Protein AF-A0A8S1F791-F1 (afdb_monomer)

Foldseek 3Di:
DDKDKDFQAFDPLQQKKKWKKFFDCVPPVNVVPLLLVQLLLQVVQQVVCLPPLGWFKDADPVSGMIIIMDGPVCVPPPVVVVSCVVRVMDTPDMDRDDFVSVQRRVQSSLCVLLLVVVPNLAVDPQKGWGADRSRTIMIMGHFFDWDFDFDDQVVFDPVQHDPDPPDFKGFGDWAWWQFPRHRDIWTFGMKGQAQDPPAPDPHVVSVQVSSCSSRSHHDDPDAARMWTFTDDPHDTHIGGRSRITSDPIDTDPDCPCVVVRVVVVVVSVVSSSVSSCSNVVSNDPPPD

Solvent-accessible surface area (backbone atoms only — not comparable to full-atom values): 15907 Å² total; per-residue (Å²): 120,49,72,51,77,42,81,75,53,58,46,66,49,92,58,32,30,31,36,36,32,37,50,52,44,80,51,90,64,31,67,81,44,32,64,39,49,43,48,40,51,52,51,56,53,51,57,73,21,59,86,58,56,37,66,32,34,29,66,40,95,82,44,40,37,35,42,36,38,35,46,67,75,61,70,72,34,63,70,59,49,50,46,29,60,76,64,47,41,41,80,72,51,74,46,80,49,53,41,67,61,47,29,54,12,44,50,44,39,49,44,54,62,38,35,79,75,72,37,67,41,45,69,61,83,43,58,48,61,45,44,43,95,84,22,44,28,37,35,39,38,49,34,71,58,62,53,76,53,56,48,53,69,84,80,46,57,84,85,51,40,87,87,48,96,82,58,53,64,46,75,35,77,76,38,72,29,18,28,62,50,66,58,47,72,29,28,36,42,32,39,23,48,56,84,51,89,88,44,98,41,92,46,66,69,54,43,38,51,49,37,32,64,45,59,58,30,77,64,71,93,65,80,66,75,37,32,34,37,30,35,44,92,92,45,76,48,83,36,50,31,80,40,31,17,66,53,70,66,40,76,57,90,70,73,88,51,53,65,61,42,46,50,53,45,50,53,50,51,53,53,48,51,56,50,45,53,63,49,46,59,64,47,52,66,84,70,124

Structure (mmCIF, N/CA/C/O backbone):
data_AF-A0A8S1F791-F1
#
_entry.id   AF-A0A8S1F791-F1
#
loop_
_atom_site.group_PDB
_atom_site.id
_atom_site.type_symbol
_atom_site.label_atom_id
_atom_site.label_alt_id
_atom_site.label_comp_id
_atom_site.label_asym_id
_atom_site.label_entity_id
_atom_site.label_seq_id
_atom_site.pdbx_PDB_ins_code
_atom_site.Cartn_x
_atom_site.Cartn_y
_atom_site.Cartn_z
_atom_site.occupancy
_atom_site.B_iso_or_equiv
_atom_site.auth_seq_id
_atom_site.auth_comp_id
_atom_site.auth_asym_id
_atom_site.auth_atom_id
_atom_site.pdbx_PDB_model_num
ATOM 1 N N . MET A 1 1 ? -2.549 -24.065 -0.291 1.00 68.19 1 MET A N 1
ATOM 2 C CA . MET A 1 1 ? -3.062 -22.940 0.506 1.00 68.19 1 MET A CA 1
ATOM 3 C C . MET A 1 1 ? -3.223 -23.436 1.930 1.00 68.19 1 MET A C 1
ATOM 5 O O . MET A 1 1 ? -3.898 -24.440 2.130 1.00 68.19 1 MET A O 1
ATOM 9 N N . ALA A 1 2 ? -2.536 -22.808 2.878 1.00 77.44 2 ALA A N 1
ATOM 10 C CA . ALA A 1 2 ? -2.796 -22.997 4.303 1.00 77.44 2 ALA A CA 1
ATOM 11 C C . ALA A 1 2 ? -3.573 -21.771 4.787 1.00 77.44 2 ALA A C 1
ATOM 13 O O . ALA A 1 2 ? -3.225 -20.658 4.397 1.00 77.44 2 ALA A O 1
ATOM 14 N N . SER A 1 3 ? -4.616 -21.959 5.592 1.00 83.00 3 SER A N 1
ATOM 15 C CA . SER A 1 3 ? -5.400 -20.845 6.125 1.00 83.00 3 SER A CA 1
ATOM 16 C C . SER A 1 3 ? -5.760 -21.064 7.583 1.00 83.00 3 SER A C 1
ATOM 18 O O . SER A 1 3 ? -6.059 -22.190 7.981 1.00 83.00 3 SER A O 1
ATOM 20 N N . GLN A 1 4 ? -5.790 -19.986 8.357 1.00 85.62 4 GLN A N 1
ATOM 21 C CA . GLN A 1 4 ? -6.172 -20.012 9.762 1.00 85.62 4 GLN A CA 1
ATOM 22 C C . GLN A 1 4 ? -7.032 -18.793 10.093 1.00 85.62 4 GLN A C 1
ATOM 24 O O . GLN A 1 4 ? -6.679 -17.673 9.734 1.00 85.62 4 GLN A O 1
ATOM 29 N N . ILE A 1 5 ? -8.152 -19.016 10.781 1.00 89.94 5 ILE A N 1
ATOM 30 C CA . ILE A 1 5 ? -9.006 -17.950 11.316 1.00 89.94 5 ILE A CA 1
ATOM 31 C C . ILE A 1 5 ? -8.703 -17.812 12.803 1.00 89.94 5 ILE A C 1
ATOM 33 O O . ILE A 1 5 ? -8.635 -18.813 13.518 1.00 89.94 5 ILE A O 1
ATOM 37 N N . LEU A 1 6 ? -8.506 -16.581 13.258 1.00 87.56 6 LEU A N 1
ATOM 38 C CA . LEU A 1 6 ? -8.242 -16.250 14.651 1.00 87.56 6 LEU A CA 1
ATOM 39 C C . LEU A 1 6 ? -9.199 -15.142 15.102 1.00 87.56 6 LEU A C 1
ATOM 41 O O . LEU A 1 6 ? -9.385 -14.171 14.373 1.00 87.56 6 LEU A O 1
ATOM 45 N N . SER A 1 7 ? -9.766 -15.269 16.303 1.00 87.38 7 SER A N 1
ATOM 46 C CA . SER A 1 7 ? -10.334 -14.121 17.021 1.00 87.38 7 SER A CA 1
ATOM 47 C C . SER A 1 7 ? -9.163 -13.321 17.592 1.00 87.38 7 SER A C 1
ATOM 49 O O . SER A 1 7 ? -8.286 -13.897 18.246 1.00 87.38 7 SER A O 1
ATOM 51 N N . ILE A 1 8 ? -9.070 -12.039 17.235 1.00 82.44 8 ILE A N 1
ATOM 52 C CA . ILE A 1 8 ? -7.891 -11.212 17.535 1.00 82.44 8 ILE A CA 1
ATOM 53 C C . ILE A 1 8 ? -8.132 -10.331 18.752 1.00 82.44 8 ILE A C 1
ATOM 55 O O . ILE A 1 8 ? -7.237 -10.173 19.578 1.00 82.44 8 ILE A O 1
ATOM 59 N N . LEU A 1 9 ? -9.315 -9.727 18.835 1.00 82.25 9 LEU A N 1
ATOM 60 C CA . LEU A 1 9 ? -9.628 -8.677 19.798 1.00 82.25 9 LEU A CA 1
ATOM 61 C C . LEU A 1 9 ? -11.147 -8.458 19.872 1.00 82.25 9 LEU A C 1
ATOM 63 O O . LEU A 1 9 ? -11.893 -8.837 18.966 1.00 82.25 9 LEU A O 1
ATOM 67 N N . GLN A 1 10 ? -11.575 -7.776 20.931 1.00 85.44 10 GLN A N 1
ATOM 68 C CA . GLN A 1 10 ? -12.953 -7.349 21.150 1.00 85.44 10 GLN A CA 1
ATOM 69 C C . GLN A 1 10 ? -12.996 -5.821 21.245 1.00 85.44 10 GLN A C 1
ATOM 71 O O . GLN A 1 10 ? -12.480 -5.262 22.204 1.00 85.44 10 GLN A O 1
ATOM 76 N N . LEU A 1 11 ? -13.614 -5.145 20.275 1.00 84.06 11 LEU A N 1
ATOM 77 C CA . LEU A 1 11 ? -13.808 -3.691 20.258 1.00 84.06 11 LEU A CA 1
ATOM 78 C C . LEU A 1 11 ? -15.008 -3.274 21.107 1.00 84.06 11 LEU A C 1
ATOM 80 O O . LEU A 1 11 ? -16.069 -3.896 21.059 1.00 84.06 11 LEU A O 1
ATOM 84 N N . ASN A 1 12 ? -14.878 -2.148 21.809 1.00 86.00 12 ASN A N 1
ATOM 85 C CA . ASN A 1 12 ? -16.024 -1.415 22.341 1.00 86.00 12 ASN A CA 1
ATOM 86 C C . ASN A 1 12 ? -16.469 -0.366 21.310 1.00 86.00 12 ASN A C 1
ATOM 88 O O . ASN A 1 12 ? -16.164 0.818 21.447 1.00 86.00 12 ASN A O 1
ATOM 92 N N . ILE A 1 13 ? -17.156 -0.819 20.252 1.00 86.88 13 ILE A N 1
ATOM 93 C CA . ILE A 1 13 ? -17.608 0.034 19.136 1.00 86.88 13 ILE A CA 1
ATOM 94 C C . ILE A 1 13 ? -18.340 1.306 19.612 1.00 86.88 13 ILE A C 1
ATOM 96 O O . ILE A 1 13 ? -18.042 2.372 19.072 1.00 86.88 13 ILE A O 1
ATOM 100 N N . PRO A 1 14 ? -19.241 1.265 20.619 1.00 87.50 14 PRO A N 1
ATOM 101 C CA . PRO A 1 14 ? -19.895 2.471 21.138 1.00 87.50 14 PRO A CA 1
ATOM 102 C C . PRO A 1 14 ? -18.956 3.607 21.573 1.00 87.50 14 PRO A C 1
ATOM 104 O O . PRO A 1 14 ? -19.337 4.772 21.458 1.00 87.50 14 PRO A O 1
ATOM 107 N N . ASN A 1 15 ? -17.745 3.285 22.038 1.00 86.62 15 ASN A N 1
ATOM 108 C CA . ASN A 1 15 ? -16.748 4.266 22.479 1.00 86.62 15 ASN A CA 1
ATOM 109 C C . ASN A 1 15 ? -15.832 4.756 21.343 1.00 86.62 15 ASN A C 1
ATOM 111 O O . ASN A 1 15 ? -15.007 5.646 21.557 1.00 86.62 15 ASN A O 1
ATOM 115 N N . LEU A 1 16 ? -15.954 4.181 20.145 1.00 89.50 16 LEU A N 1
ATOM 116 C CA . LEU A 1 16 ? -15.148 4.535 18.984 1.00 89.50 16 LEU A CA 1
ATOM 117 C C . LEU A 1 16 ? -15.876 5.544 18.094 1.00 89.50 16 LEU A C 1
ATOM 119 O O . LEU A 1 16 ? -17.091 5.483 17.875 1.00 89.50 16 LEU A O 1
ATOM 123 N N . LYS A 1 17 ? -15.101 6.456 17.514 1.00 92.50 17 LYS A N 1
ATOM 124 C CA . LYS A 1 17 ? -15.551 7.383 16.478 1.00 92.50 17 LYS A CA 1
ATOM 125 C C . LYS A 1 17 ? -14.844 7.090 15.175 1.00 92.50 17 LYS A C 1
ATOM 127 O O . LYS A 1 17 ? -13.683 6.699 15.156 1.00 92.50 17 LYS A O 1
ATOM 132 N N . SER A 1 18 ? -15.562 7.339 14.092 1.00 95.38 18 SER A N 1
ATOM 133 C CA . SER A 1 18 ? -15.011 7.380 12.749 1.00 95.38 18 SER A CA 1
ATOM 134 C C . SER A 1 18 ? -14.771 8.841 12.382 1.00 95.38 18 SER A C 1
ATOM 136 O O . SER A 1 18 ? -15.723 9.614 12.273 1.00 95.38 18 SER A O 1
ATOM 138 N N . VAL A 1 19 ? -13.513 9.223 12.213 1.00 96.38 19 VAL A N 1
ATOM 139 C CA . VAL A 1 19 ? -13.069 10.592 11.945 1.00 96.38 19 VAL A CA 1
ATOM 140 C C . VAL A 1 19 ? -12.487 10.647 10.540 1.00 96.38 19 VAL A C 1
ATOM 142 O O . VAL A 1 19 ? -11.575 9.894 10.205 1.00 96.38 19 VAL A O 1
ATOM 145 N N . TYR A 1 20 ? -13.014 11.548 9.718 1.00 96.88 20 TYR A N 1
ATOM 146 C CA . TYR A 1 20 ? -12.542 11.756 8.355 1.00 96.88 20 TYR A CA 1
ATOM 147 C C . TYR A 1 20 ? -11.690 13.017 8.321 1.00 96.88 20 TYR A C 1
ATOM 149 O O . TYR A 1 20 ? -12.180 14.125 8.553 1.00 96.88 20 TYR A O 1
ATOM 157 N N . LEU A 1 21 ? -10.403 12.837 8.060 1.00 97.81 21 LEU A N 1
ATOM 158 C CA . LEU A 1 21 ? -9.404 13.891 8.001 1.00 97.81 21 LEU A CA 1
ATOM 159 C C . LEU A 1 21 ? -9.168 14.292 6.544 1.00 97.81 21 LEU A C 1
ATOM 161 O O . LEU A 1 21 ? -9.018 13.434 5.684 1.00 97.81 21 LEU A O 1
ATOM 165 N N . GLN A 1 22 ? -9.094 15.590 6.275 1.00 97.81 22 GLN A N 1
ATOM 166 C CA . GLN A 1 22 ? -8.754 16.169 4.982 1.00 97.81 22 GLN A CA 1
ATOM 167 C C . GLN A 1 22 ? -7.330 16.721 5.038 1.00 97.81 22 GLN A C 1
ATOM 169 O O . GLN A 1 22 ? -7.023 17.585 5.861 1.00 97.81 22 GLN A O 1
ATOM 174 N N . VAL A 1 23 ? -6.469 16.253 4.140 1.00 97.06 23 VAL A N 1
ATOM 175 C CA . VAL A 1 23 ? -5.091 16.727 3.995 1.00 97.06 23 VAL A CA 1
ATOM 176 C C . VAL A 1 23 ? -5.058 17.895 3.011 1.00 97.06 23 VAL A C 1
ATOM 178 O O . VAL A 1 23 ? -5.562 17.778 1.891 1.00 97.06 23 VAL A O 1
ATOM 181 N N . ASP A 1 24 ? -4.433 19.010 3.398 1.00 96.06 24 ASP A N 1
ATOM 182 C CA . ASP A 1 24 ? -4.110 20.082 2.455 1.00 96.06 24 ASP A CA 1
ATOM 183 C C . ASP A 1 24 ? -3.014 19.621 1.485 1.00 96.06 24 ASP A C 1
ATOM 185 O O . ASP A 1 24 ? -1.861 19.402 1.877 1.00 96.06 24 ASP A O 1
ATOM 189 N N . MET A 1 25 ? -3.389 19.464 0.214 1.00 92.44 25 MET A N 1
ATOM 190 C CA . MET A 1 25 ? -2.496 19.037 -0.867 1.00 92.44 25 MET A CA 1
ATOM 191 C C . MET A 1 25 ? -1.677 20.162 -1.491 1.00 92.44 25 MET A C 1
ATOM 193 O O . MET A 1 25 ? -0.718 19.887 -2.215 1.00 92.44 25 MET A O 1
ATOM 197 N N . ASN A 1 26 ? -2.033 21.416 -1.218 1.00 92.00 26 ASN A N 1
ATOM 198 C CA . ASN A 1 26 ? -1.276 22.573 -1.690 1.00 92.00 26 ASN A CA 1
ATOM 199 C C . ASN A 1 26 ? -0.121 22.909 -0.742 1.00 92.00 26 ASN A C 1
ATOM 201 O O . ASN A 1 26 ? 0.840 23.567 -1.139 1.00 92.00 26 ASN A O 1
ATOM 205 N N . PHE A 1 27 ? -0.195 22.438 0.501 1.00 90.88 27 PHE A N 1
ATOM 206 C CA . PHE A 1 27 ? 0.892 22.554 1.458 1.00 90.88 27 PHE A CA 1
ATOM 207 C C . PHE A 1 27 ? 2.096 21.707 1.024 1.00 90.88 27 PHE A C 1
ATOM 209 O O . PHE A 1 27 ? 1.926 20.568 0.602 1.00 90.88 27 PHE A O 1
ATOM 216 N N . ASP A 1 28 ? 3.307 22.258 1.137 1.00 85.25 28 ASP A N 1
ATOM 217 C CA . ASP A 1 28 ? 4.585 21.541 0.967 1.00 85.25 28 ASP A CA 1
ATOM 218 C C . ASP A 1 28 ? 4.696 20.697 -0.324 1.00 85.25 28 ASP A C 1
ATOM 220 O O . ASP A 1 28 ? 5.200 19.575 -0.326 1.00 85.25 28 ASP A O 1
ATOM 224 N N . ASN A 1 29 ? 4.163 21.220 -1.439 1.00 82.12 29 ASN A N 1
ATOM 225 C CA . ASN A 1 29 ? 4.169 20.569 -2.758 1.00 82.12 29 ASN A CA 1
ATOM 226 C C . ASN A 1 29 ? 3.611 19.129 -2.746 1.00 82.12 29 ASN A C 1
ATOM 228 O O . ASN A 1 29 ? 4.038 18.256 -3.510 1.00 82.12 29 ASN A O 1
ATOM 232 N N . ARG A 1 30 ? 2.651 18.856 -1.857 1.00 86.38 30 ARG A N 1
ATOM 233 C CA . ARG A 1 30 ? 2.161 17.498 -1.625 1.00 86.38 30 ARG A CA 1
ATOM 234 C C . ARG A 1 30 ? 1.454 16.877 -2.826 1.00 86.38 30 ARG A C 1
ATOM 236 O O . ARG A 1 30 ? 1.517 15.664 -3.033 1.00 86.38 30 ARG A O 1
ATOM 243 N N . SER A 1 31 ? 0.850 17.714 -3.662 1.00 84.94 31 SER A N 1
ATOM 244 C CA . SER A 1 31 ? 0.218 17.330 -4.926 1.00 84.94 31 SER A CA 1
ATOM 245 C C . SER A 1 31 ? 1.153 16.597 -5.902 1.00 84.94 31 SER A C 1
ATOM 247 O O . SER A 1 31 ? 0.666 15.859 -6.761 1.00 84.94 31 SER A O 1
ATOM 249 N N . ALA A 1 32 ? 2.477 16.722 -5.748 1.00 78.19 32 ALA A N 1
ATOM 250 C CA . ALA A 1 32 ? 3.452 15.981 -6.546 1.00 78.19 32 ALA A CA 1
ATOM 251 C C . ALA A 1 32 ? 3.489 14.475 -6.217 1.00 78.19 32 ALA A C 1
ATOM 253 O O . ALA A 1 32 ? 3.789 13.662 -7.091 1.00 78.19 32 ALA A O 1
ATOM 254 N N . ALA A 1 33 ? 3.180 14.083 -4.974 1.00 80.88 33 ALA A N 1
ATOM 255 C CA . ALA A 1 33 ? 3.233 12.690 -4.522 1.00 80.88 33 ALA A CA 1
ATOM 256 C C . ALA A 1 33 ? 2.132 12.355 -3.488 1.00 80.88 33 ALA A C 1
ATOM 258 O O . ALA A 1 33 ? 2.437 11.868 -2.394 1.00 80.88 33 ALA A O 1
ATOM 259 N N . PRO A 1 34 ? 0.841 12.554 -3.821 1.00 85.12 34 PRO A N 1
ATOM 260 C CA . PRO A 1 34 ? -0.264 12.495 -2.858 1.00 85.12 34 PRO A CA 1
ATOM 261 C C . PRO A 1 34 ? -0.397 11.123 -2.183 1.00 85.12 34 PRO A C 1
ATOM 263 O O . PRO A 1 34 ? -0.632 11.038 -0.978 1.00 85.12 34 PRO A O 1
ATOM 266 N N . PHE A 1 35 ? -0.149 10.039 -2.927 1.00 85.06 35 PHE A N 1
ATOM 267 C CA . PHE A 1 35 ? -0.134 8.678 -2.386 1.00 85.06 35 PHE A CA 1
ATOM 268 C C .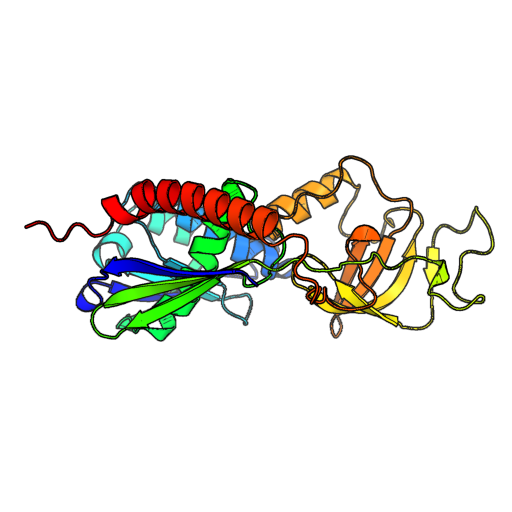 PHE A 1 35 ? 0.928 8.508 -1.288 1.00 85.06 35 PHE A C 1
ATOM 270 O O . PHE A 1 35 ? 0.627 8.049 -0.189 1.00 85.06 35 PHE A O 1
ATOM 277 N N . ALA A 1 36 ? 2.170 8.920 -1.561 1.00 83.88 36 ALA A N 1
ATOM 278 C CA . ALA A 1 36 ? 3.271 8.780 -0.611 1.00 83.88 36 ALA A CA 1
ATOM 279 C C . ALA A 1 36 ? 3.058 9.610 0.649 1.00 83.88 36 ALA A C 1
ATOM 281 O O . ALA A 1 36 ? 3.363 9.166 1.754 1.00 83.88 36 ALA A O 1
ATOM 282 N N . ILE A 1 37 ? 2.502 10.803 0.479 1.00 90.00 37 ILE A N 1
ATOM 283 C CA . ILE A 1 37 ? 2.248 11.721 1.580 1.00 90.00 37 ILE A CA 1
ATOM 284 C C . ILE A 1 37 ? 1.129 11.217 2.475 1.00 90.00 37 ILE A C 1
ATOM 286 O O . ILE A 1 37 ? 1.333 11.145 3.681 1.00 90.00 37 ILE A O 1
ATOM 290 N N . THR A 1 38 ? -0.015 10.816 1.921 1.00 92.62 38 THR A N 1
ATOM 291 C CA . THR A 1 38 ? -1.118 10.273 2.733 1.00 92.62 38 THR A CA 1
ATOM 292 C C . THR A 1 38 ? -0.694 9.027 3.500 1.00 92.62 38 THR A C 1
ATOM 294 O O . THR A 1 38 ? -0.975 8.925 4.693 1.00 92.62 38 THR A O 1
ATOM 297 N N . HIS A 1 39 ? 0.066 8.128 2.868 1.00 90.56 39 HIS A N 1
ATOM 298 C CA . HIS A 1 39 ? 0.597 6.942 3.539 1.00 90.56 39 HIS A CA 1
ATOM 299 C C . HIS A 1 39 ? 1.571 7.317 4.656 1.00 90.56 39 HIS A C 1
ATOM 301 O O . HIS A 1 39 ? 1.432 6.814 5.768 1.00 90.56 39 HIS A O 1
ATOM 307 N N . LYS A 1 40 ? 2.514 8.234 4.401 1.00 90.00 40 LYS A N 1
ATOM 308 C CA . LYS A 1 40 ? 3.437 8.739 5.426 1.00 90.00 40 LYS A CA 1
ATOM 309 C C . LYS A 1 40 ? 2.680 9.352 6.608 1.00 90.00 40 LYS A C 1
ATOM 311 O O . LYS A 1 40 ? 2.960 8.990 7.743 1.00 90.00 40 LYS A O 1
ATOM 316 N N . LEU A 1 41 ? 1.697 10.215 6.351 1.00 94.56 41 LEU A N 1
ATOM 317 C CA . LEU A 1 41 ? 0.892 10.846 7.399 1.00 94.56 41 LEU A CA 1
ATOM 318 C C . LEU A 1 41 ? 0.138 9.807 8.239 1.00 94.56 41 LEU A C 1
ATOM 320 O O . LEU A 1 41 ? 0.110 9.933 9.457 1.00 94.56 41 LEU A O 1
ATOM 324 N N . CYS A 1 42 ? -0.397 8.745 7.626 1.00 93.75 42 CYS A N 1
ATOM 325 C CA . CYS A 1 42 ? -1.003 7.646 8.382 1.00 93.75 42 CYS A CA 1
ATOM 326 C C . CYS A 1 42 ? 0.005 6.959 9.318 1.00 93.75 42 CYS A C 1
ATOM 328 O O . CYS A 1 42 ? -0.340 6.629 10.448 1.00 93.75 42 CYS A O 1
ATOM 330 N N . ARG A 1 43 ? 1.253 6.760 8.868 1.00 90.12 43 ARG A N 1
ATOM 331 C CA . ARG A 1 43 ? 2.328 6.175 9.693 1.00 90.12 43 ARG A CA 1
ATOM 332 C C . ARG A 1 43 ? 2.716 7.089 10.848 1.00 90.12 43 ARG A C 1
ATOM 334 O O .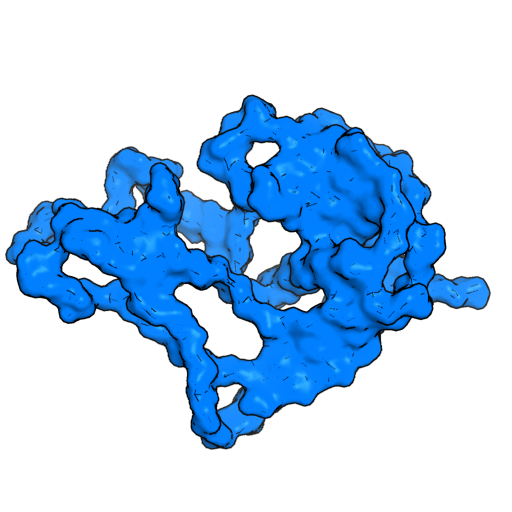 ARG A 1 43 ? 2.903 6.614 11.960 1.00 90.12 43 ARG A O 1
ATOM 341 N N . ASP A 1 44 ? 2.824 8.386 10.584 1.00 92.12 44 ASP A N 1
ATOM 342 C CA . ASP A 1 44 ? 3.153 9.374 11.610 1.00 92.12 44 ASP A CA 1
ATOM 343 C C . ASP A 1 44 ? 2.039 9.439 12.674 1.00 92.12 44 ASP A C 1
ATOM 345 O O . ASP A 1 44 ? 2.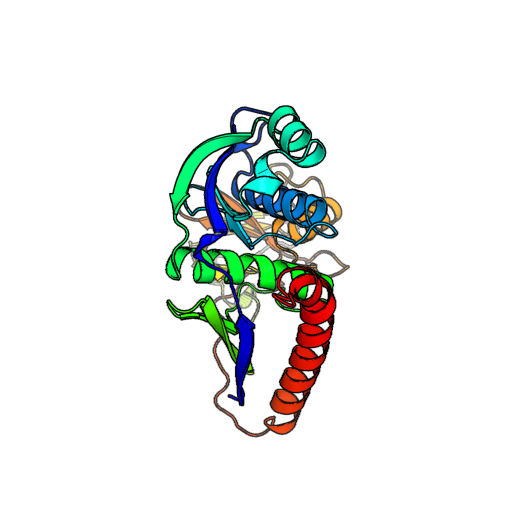337 9.440 13.864 1.00 92.12 44 ASP A O 1
ATOM 349 N N . ILE A 1 45 ? 0.763 9.365 12.270 1.00 92.88 45 ILE A N 1
ATOM 350 C CA . ILE A 1 45 ? -0.379 9.275 13.198 1.00 92.88 45 ILE A CA 1
ATOM 351 C C . ILE A 1 45 ? -0.341 7.980 14.020 1.00 92.88 45 ILE A C 1
ATOM 353 O O . ILE A 1 45 ? -0.553 8.025 15.228 1.00 92.88 45 ILE A O 1
ATOM 357 N N . LEU A 1 46 ? -0.049 6.830 13.400 1.00 89.12 46 LEU A N 1
ATOM 358 C CA . LEU A 1 46 ? 0.076 5.560 14.129 1.00 89.12 46 LEU A CA 1
ATOM 359 C C . LEU A 1 46 ? 1.151 5.618 15.218 1.00 89.12 46 LEU A C 1
ATOM 361 O O . LEU A 1 46 ? 0.953 5.041 16.280 1.00 89.12 46 LEU A O 1
ATOM 365 N N . LYS A 1 47 ? 2.252 6.337 14.972 1.00 87.94 47 LYS A N 1
ATOM 366 C CA . LYS A 1 47 ? 3.322 6.539 15.957 1.00 87.94 47 LYS A CA 1
ATOM 367 C C . LYS A 1 47 ? 2.911 7.443 17.112 1.00 87.94 47 LYS A C 1
ATOM 369 O O . LYS A 1 47 ? 3.292 7.173 18.241 1.00 87.94 47 LYS A O 1
ATOM 374 N N . ILE A 1 48 ? 2.126 8.493 16.850 1.00 89.62 48 ILE A N 1
ATOM 375 C CA . ILE A 1 48 ? 1.601 9.369 17.915 1.00 89.62 48 ILE A CA 1
ATOM 376 C C . ILE A 1 48 ? 0.796 8.547 18.926 1.00 89.62 48 ILE A C 1
ATOM 378 O O . ILE A 1 48 ? 0.918 8.757 20.127 1.00 89.62 48 ILE A O 1
ATOM 382 N N . PHE A 1 49 ? 0.021 7.576 18.442 1.00 85.38 49 PHE A N 1
ATOM 383 C CA . PHE A 1 49 ? -0.828 6.736 19.284 1.00 85.38 49 PHE A CA 1
ATOM 384 C C . PHE A 1 49 ? -0.197 5.394 19.676 1.00 85.38 49 PHE A C 1
ATOM 386 O O . PHE A 1 49 ? -0.899 4.536 20.209 1.00 85.38 49 PHE A O 1
ATOM 393 N N . GLU A 1 50 ? 1.103 5.188 19.442 1.00 78.81 50 GLU A N 1
ATOM 394 C CA . GLU A 1 50 ? 1.771 3.910 19.729 1.00 78.81 50 GLU A CA 1
ATOM 395 C C . GLU A 1 50 ? 1.663 3.527 21.219 1.00 78.81 50 GLU A C 1
ATOM 397 O O . GLU A 1 50 ? 1.414 2.363 21.534 1.00 78.81 50 GLU A O 1
ATOM 402 N N . ASP A 1 51 ? 1.731 4.522 22.112 1.00 69.00 51 ASP A N 1
ATOM 403 C CA . ASP A 1 51 ? 1.668 4.351 23.572 1.00 69.00 51 ASP A CA 1
ATOM 404 C C . ASP A 1 51 ? 0.273 4.616 24.185 1.00 69.00 51 ASP A C 1
ATOM 406 O O . ASP A 1 51 ? 0.038 4.311 25.356 1.00 69.00 51 ASP A O 1
ATOM 410 N N . ALA A 1 52 ? -0.669 5.186 23.423 1.00 59.34 52 ALA A N 1
ATOM 411 C CA . ALA A 1 52 ? -1.905 5.773 23.951 1.00 59.34 52 ALA A CA 1
ATOM 412 C C . ALA A 1 52 ? -3.159 5.066 23.428 1.00 59.34 52 ALA A C 1
ATOM 414 O O . ALA A 1 52 ? -3.861 5.617 22.599 1.00 59.34 52 ALA A O 1
ATOM 415 N N . ASN A 1 53 ? -3.467 3.843 23.874 1.00 59.09 53 ASN A N 1
ATOM 416 C CA . ASN A 1 53 ? -4.673 3.108 23.450 1.00 59.09 53 ASN A CA 1
ATOM 417 C C . ASN A 1 53 ? -4.923 3.116 21.919 1.00 59.09 53 ASN A C 1
ATOM 419 O O . ASN A 1 53 ? -6.077 2.939 21.520 1.00 59.09 53 ASN A O 1
ATOM 423 N N . GLY A 1 54 ? -3.858 3.239 21.105 1.00 77.12 54 GLY A N 1
ATOM 424 C CA . GLY A 1 54 ? -3.752 3.109 19.645 1.00 77.12 54 GLY A CA 1
ATOM 425 C C . GLY A 1 54 ? -4.866 3.705 18.774 1.00 77.12 54 GLY A C 1
ATOM 426 O O . GLY A 1 54 ? -5.852 4.286 19.216 1.00 77.12 54 GLY A O 1
ATOM 427 N N . CYS A 1 55 ? -4.750 3.510 17.466 1.00 88.75 55 CYS A N 1
ATOM 428 C CA . CYS A 1 55 ? -5.803 3.867 16.521 1.00 88.75 55 CYS A CA 1
ATOM 429 C C . CYS A 1 55 ? -5.838 2.885 15.348 1.00 88.75 55 CYS A C 1
ATOM 431 O O . CYS A 1 55 ? -4.867 2.169 15.088 1.00 88.75 55 CYS A O 1
ATOM 433 N N . LEU A 1 56 ? -6.960 2.852 14.627 1.00 91.44 56 LEU A N 1
ATOM 434 C CA . LEU A 1 56 ? -7.012 2.234 13.303 1.00 91.44 56 LEU A CA 1
ATOM 435 C C . LEU A 1 56 ? -7.073 3.345 12.266 1.00 91.44 56 LEU A C 1
ATOM 437 O O . LEU A 1 56 ? -7.794 4.319 12.450 1.00 91.44 56 LEU A O 1
ATOM 441 N N . ILE A 1 57 ? -6.350 3.211 11.166 1.00 93.88 57 ILE A N 1
ATOM 442 C CA . ILE A 1 57 ? -6.253 4.265 10.164 1.00 93.88 57 ILE A CA 1
ATOM 443 C C . ILE A 1 57 ? -6.161 3.661 8.771 1.00 93.88 57 ILE A C 1
ATOM 445 O O . ILE A 1 57 ? -5.579 2.595 8.598 1.00 93.88 57 ILE A O 1
ATOM 449 N N . ALA A 1 58 ? -6.694 4.350 7.772 1.00 94.19 58 ALA A N 1
ATOM 450 C CA . ALA A 1 58 ? -6.433 4.066 6.370 1.00 94.19 58 ALA A CA 1
ATOM 451 C C . ALA A 1 58 ? -6.491 5.358 5.540 1.00 94.19 58 ALA A C 1
ATOM 453 O O . ALA A 1 58 ? -7.336 6.214 5.806 1.00 94.19 58 ALA A O 1
ATOM 454 N N . PRO A 1 59 ? -5.646 5.509 4.509 1.00 94.12 59 PRO A N 1
ATOM 455 C CA . PRO A 1 59 ? -5.858 6.528 3.491 1.00 94.12 59 PRO A CA 1
ATOM 456 C C . PRO A 1 59 ? -7.120 6.206 2.669 1.00 94.12 59 PRO A C 1
ATOM 458 O O . PRO A 1 59 ? -7.456 5.037 2.462 1.00 94.12 59 PRO A O 1
ATOM 461 N N . ASP A 1 60 ? -7.812 7.240 2.196 1.00 92.06 60 ASP A N 1
ATOM 462 C CA . ASP A 1 60 ? -8.928 7.110 1.253 1.00 92.06 60 ASP A CA 1
ATOM 463 C C . ASP A 1 60 ? -8.452 7.060 -0.209 1.00 92.06 60 ASP A C 1
ATOM 465 O O . ASP A 1 60 ? -7.356 7.509 -0.558 1.00 92.06 60 ASP A O 1
ATOM 469 N N . ASP A 1 61 ? -9.317 6.547 -1.088 1.00 86.81 61 ASP A N 1
ATOM 470 C CA . ASP A 1 61 ? -9.042 6.397 -2.525 1.00 86.81 61 ASP A CA 1
ATOM 471 C C . ASP A 1 61 ? -8.893 7.739 -3.261 1.00 86.81 61 ASP A C 1
ATOM 473 O O . ASP A 1 61 ? -8.298 7.801 -4.338 1.00 86.81 61 ASP A O 1
ATOM 477 N N . ASP A 1 62 ? -9.407 8.827 -2.682 1.00 90.31 62 ASP A N 1
ATOM 478 C CA . ASP A 1 62 ? -9.269 10.184 -3.221 1.00 90.31 62 ASP A CA 1
ATOM 479 C C . ASP A 1 62 ? -7.842 10.748 -3.071 1.00 90.31 62 ASP A C 1
ATOM 481 O O . ASP A 1 62 ? -7.549 11.840 -3.565 1.00 90.31 62 ASP A O 1
ATOM 485 N N . LEU A 1 63 ? -6.957 10.003 -2.394 1.00 88.38 63 LEU A N 1
ATOM 486 C CA . LEU A 1 63 ? -5.572 10.348 -2.089 1.00 88.38 63 LEU A CA 1
ATOM 487 C C . LEU A 1 63 ? -5.411 11.684 -1.367 1.00 88.38 63 LEU A C 1
ATOM 489 O O . LEU A 1 63 ? -4.310 12.224 -1.383 1.00 88.38 63 LEU A O 1
ATOM 493 N N . SER A 1 64 ? -6.469 12.213 -0.752 1.00 93.50 64 SER A N 1
ATOM 494 C CA . SER A 1 64 ? -6.481 13.494 -0.037 1.00 93.50 64 SER A CA 1
ATOM 495 C C . SER A 1 64 ? -7.177 13.443 1.313 1.00 93.50 64 SER A C 1
ATOM 497 O O . SER A 1 64 ? -7.041 14.379 2.101 1.00 93.50 64 SER A O 1
ATOM 499 N N . SER A 1 65 ? -7.851 12.337 1.598 1.00 95.75 65 SER A N 1
ATOM 500 C CA . SER A 1 65 ? -8.521 12.083 2.856 1.00 95.75 65 SER A CA 1
ATOM 501 C C . SER A 1 65 ? -7.886 10.892 3.579 1.00 95.75 65 SER A C 1
ATOM 503 O O . SER A 1 65 ? -7.259 10.011 2.983 1.00 95.75 65 SER A O 1
ATOM 505 N N . ILE A 1 66 ? -8.000 10.902 4.903 1.00 97.69 66 ILE A N 1
ATOM 506 C CA . ILE A 1 66 ? -7.547 9.841 5.798 1.00 97.69 66 ILE A CA 1
ATOM 507 C C . ILE A 1 66 ? -8.712 9.488 6.719 1.00 97.69 66 ILE A C 1
ATOM 509 O O . ILE A 1 66 ? -9.293 10.354 7.374 1.00 97.69 66 ILE A O 1
ATOM 513 N N . HIS A 1 67 ? -9.024 8.202 6.800 1.00 97.00 67 HIS A N 1
ATOM 514 C CA . HIS A 1 67 ? -10.039 7.650 7.680 1.00 97.00 67 HIS A CA 1
ATOM 515 C C . HIS A 1 67 ? -9.376 7.138 8.957 1.00 97.00 67 HIS A C 1
ATOM 517 O O . HIS A 1 67 ? -8.542 6.238 8.911 1.00 97.00 67 HIS A O 1
ATOM 523 N N . LEU A 1 68 ? -9.737 7.718 10.097 1.00 95.62 68 LEU A N 1
ATOM 524 C CA . LEU A 1 68 ? -9.209 7.393 11.418 1.00 95.62 68 LEU A CA 1
ATOM 525 C C . LEU A 1 68 ? -10.329 6.842 12.312 1.00 95.62 68 LEU A C 1
ATOM 527 O O . LEU A 1 68 ? -11.407 7.427 12.404 1.00 95.62 68 LEU A O 1
ATOM 531 N N . ILE A 1 69 ? -10.068 5.736 13.000 1.00 93.44 69 ILE A N 1
ATOM 532 C CA . ILE A 1 69 ? -10.913 5.190 14.060 1.00 93.44 69 ILE A CA 1
ATOM 533 C C . ILE A 1 69 ? -10.155 5.283 15.368 1.00 93.44 69 ILE A C 1
ATOM 535 O O . ILE A 1 69 ? -9.052 4.753 15.513 1.00 93.44 69 ILE A O 1
ATOM 539 N N . ILE A 1 70 ? -10.774 5.969 16.317 1.00 90.94 70 ILE A N 1
ATOM 540 C CA . ILE A 1 70 ? -10.137 6.355 17.566 1.00 90.94 70 ILE A CA 1
ATOM 541 C C . ILE A 1 70 ? -11.188 6.510 18.667 1.00 90.94 70 ILE A C 1
ATOM 543 O O . ILE A 1 70 ? -12.379 6.684 18.384 1.00 90.94 70 ILE A O 1
ATOM 547 N N . ASN A 1 71 ? -10.761 6.451 19.925 1.00 87.56 71 ASN A N 1
ATOM 548 C CA . ASN A 1 71 ? -11.604 6.842 21.049 1.00 87.56 71 ASN A CA 1
ATOM 549 C C . ASN A 1 71 ? -11.837 8.364 21.028 1.00 87.56 71 ASN A C 1
ATOM 551 O O . ASN A 1 71 ? -10.922 9.141 20.759 1.00 87.56 71 ASN A O 1
ATOM 555 N N . GLU A 1 72 ? -13.060 8.795 21.340 1.00 82.12 72 GLU A N 1
ATOM 556 C CA . GLU A 1 72 ? -13.452 10.210 21.364 1.00 82.12 72 GLU A CA 1
ATOM 557 C C . GLU A 1 72 ? -12.531 11.080 22.234 1.00 82.12 72 GLU A C 1
ATOM 559 O O . GLU A 1 72 ? -12.236 12.214 21.866 1.00 82.12 72 GLU A O 1
ATOM 564 N N . GLN A 1 73 ? -12.016 10.542 23.343 1.00 83.19 73 GLN A N 1
ATOM 565 C CA . GLN A 1 73 ? -11.133 11.278 24.258 1.00 83.19 73 GLN A CA 1
ATOM 566 C C . GLN A 1 73 ? -9.780 11.639 23.629 1.00 83.19 73 GLN A C 1
ATOM 568 O O . GLN A 1 73 ? -9.232 12.703 23.910 1.00 83.19 73 GLN A O 1
ATOM 573 N N . MET A 1 74 ? -9.269 10.787 22.739 1.00 84.94 74 MET A N 1
ATOM 574 C CA . MET A 1 74 ? -7.943 10.949 22.137 1.00 84.94 74 MET A CA 1
ATOM 575 C C . MET A 1 74 ? -7.915 12.058 21.081 1.00 84.94 74 MET A C 1
ATOM 577 O O . MET A 1 74 ? -6.858 12.583 20.747 1.00 84.94 74 MET A O 1
ATOM 581 N N . MET A 1 75 ? -9.083 12.485 20.588 1.00 85.94 75 MET A N 1
ATOM 582 C CA . MET A 1 75 ? -9.170 13.650 19.706 1.00 85.94 75 MET A CA 1
ATOM 583 C C . MET A 1 75 ? -8.642 14.917 20.377 1.00 85.94 75 MET A C 1
ATOM 585 O O . MET A 1 75 ? -8.187 15.814 19.680 1.00 85.94 75 MET A O 1
ATOM 589 N N . CYS A 1 76 ? -8.685 15.001 21.706 1.00 87.00 76 CYS A N 1
ATOM 590 C CA . CYS A 1 76 ? -8.216 16.160 22.459 1.00 87.00 76 CYS A CA 1
ATOM 591 C C . CYS A 1 76 ? -6.740 16.059 22.877 1.00 87.00 76 CYS A C 1
ATOM 593 O O . CYS A 1 76 ? -6.254 16.954 23.569 1.00 87.00 76 CYS A O 1
ATOM 595 N N . GLU A 1 77 ? -6.024 14.997 22.492 1.00 89.19 77 GLU A N 1
ATOM 596 C CA . GLU A 1 77 ? -4.606 14.859 22.820 1.00 89.19 77 GLU A CA 1
ATOM 597 C C . GLU A 1 77 ? -3.779 15.963 22.165 1.00 89.19 77 GLU A C 1
ATOM 599 O O . GLU A 1 77 ? -3.894 16.244 20.968 1.00 89.19 77 GLU A O 1
ATOM 604 N N . LYS A 1 78 ? -2.936 16.604 22.979 1.00 91.44 78 LYS A N 1
ATOM 605 C CA . LYS A 1 78 ? -2.179 17.790 22.578 1.00 91.44 78 LYS A CA 1
ATOM 606 C C . LYS A 1 78 ? -1.254 17.496 21.398 1.00 91.44 78 LYS A C 1
ATOM 608 O O . LYS A 1 78 ? -1.254 18.266 20.442 1.00 91.44 78 LYS A O 1
ATOM 613 N N . ASP A 1 79 ? -0.532 16.381 21.450 1.00 92.12 79 ASP A N 1
ATOM 614 C CA . ASP A 1 79 ? 0.439 16.000 20.421 1.00 92.12 79 ASP A CA 1
ATOM 615 C C . ASP A 1 79 ? -0.254 15.726 19.080 1.00 92.12 79 ASP A C 1
ATOM 617 O O . ASP A 1 79 ? 0.221 16.151 18.026 1.00 92.12 79 ASP A O 1
ATOM 621 N N . PHE A 1 80 ? -1.435 15.101 19.115 1.00 93.12 80 PHE A N 1
ATOM 622 C CA . PHE A 1 80 ? -2.240 14.881 17.918 1.00 93.12 80 PHE A CA 1
ATOM 623 C C . PHE A 1 80 ? -2.789 16.192 17.342 1.00 93.12 80 PHE A C 1
ATOM 625 O O . PHE A 1 80 ? -2.676 16.433 16.140 1.00 93.12 80 PHE A O 1
ATOM 632 N N . GLN A 1 81 ? -3.333 17.074 18.183 1.00 94.62 81 GLN A N 1
ATOM 633 C CA . GLN A 1 81 ? -3.820 18.388 17.749 1.00 94.62 81 GLN A CA 1
ATOM 634 C C . GLN A 1 81 ? -2.700 19.252 17.159 1.00 94.62 81 GLN A C 1
ATOM 636 O O . GLN A 1 81 ? -2.883 19.877 16.113 1.00 94.62 81 GLN A O 1
ATOM 641 N N . GLU A 1 82 ? -1.525 19.259 17.790 1.00 96.31 82 GLU A N 1
ATOM 642 C CA . GLU A 1 82 ? -0.339 19.948 17.287 1.00 96.31 82 GLU A CA 1
ATOM 643 C C . GLU A 1 82 ? 0.099 19.376 15.935 1.00 96.31 82 GLU A C 1
ATOM 645 O O . GLU A 1 82 ? 0.301 20.136 14.984 1.00 96.31 82 GLU A O 1
ATOM 650 N N . PHE A 1 83 ? 0.146 18.046 15.806 1.00 96.31 83 PHE A N 1
ATOM 651 C CA . PHE A 1 83 ? 0.464 17.377 14.548 1.00 96.31 83 PHE A CA 1
ATOM 652 C C . PHE A 1 83 ? -0.498 17.764 13.421 1.00 96.31 83 PHE A C 1
ATOM 654 O O . PHE A 1 83 ? -0.037 18.151 12.346 1.00 96.31 83 PHE A O 1
ATOM 661 N N . LEU A 1 84 ? -1.817 17.707 13.649 1.00 96.81 84 LEU A N 1
ATOM 662 C CA . LEU A 1 84 ? -2.814 18.092 12.643 1.00 96.81 84 LEU A CA 1
ATOM 663 C C . LEU A 1 84 ? -2.598 19.535 12.174 1.00 96.81 84 LEU A C 1
ATOM 665 O O . LEU A 1 84 ? -2.624 19.812 10.973 1.00 96.81 84 LEU A O 1
ATOM 669 N N . ASN A 1 85 ? -2.318 20.445 13.108 1.00 96.62 85 ASN A N 1
ATOM 670 C CA . ASN A 1 85 ? -2.120 21.859 12.810 1.00 96.62 85 ASN A CA 1
ATOM 671 C C . ASN A 1 85 ? -0.838 22.098 11.992 1.00 96.62 85 ASN A C 1
ATOM 673 O O . ASN A 1 85 ? -0.875 22.761 10.951 1.00 96.62 85 ASN A O 1
ATOM 677 N N . VAL A 1 86 ? 0.285 21.507 12.420 1.00 96.50 86 VAL A N 1
ATOM 678 C CA . VAL A 1 86 ? 1.582 21.588 11.722 1.00 96.50 86 VAL A CA 1
ATOM 679 C C . VAL A 1 86 ? 1.490 20.971 10.330 1.00 96.50 86 VAL A C 1
ATOM 681 O O . VAL A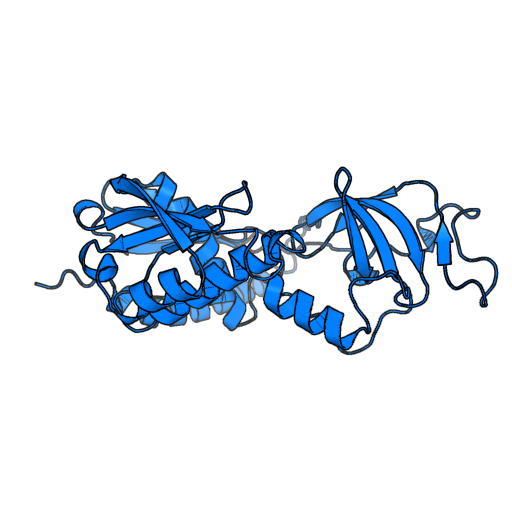 1 86 ? 1.983 21.544 9.360 1.00 96.50 86 VAL A O 1
ATOM 684 N N . GLN A 1 87 ? 0.823 19.823 10.212 1.00 96.44 87 GLN A N 1
ATOM 685 C CA . GLN A 1 87 ? 0.661 19.118 8.947 1.00 96.44 87 GLN A CA 1
ATOM 686 C C . GLN A 1 87 ? -0.494 19.653 8.093 1.00 96.44 87 GLN A C 1
ATOM 688 O O . GLN A 1 87 ? -0.720 19.094 7.020 1.00 96.44 87 GLN A O 1
ATOM 693 N N . ARG A 1 88 ? -1.204 20.716 8.496 1.00 96.81 88 ARG A N 1
ATOM 694 C CA . ARG A 1 88 ? -2.355 21.269 7.751 1.00 96.81 88 ARG A CA 1
ATOM 695 C C . ARG A 1 88 ? -3.384 20.189 7.386 1.00 96.81 88 ARG A C 1
ATOM 697 O O . ARG A 1 88 ? -3.764 20.029 6.226 1.00 96.81 88 ARG A O 1
ATOM 704 N N . ILE A 1 89 ? -3.779 19.406 8.384 1.00 97.56 89 ILE A N 1
ATOM 705 C CA . ILE A 1 89 ? -4.808 18.373 8.281 1.00 97.56 89 ILE A CA 1
ATOM 706 C C . ILE A 1 89 ? -6.025 18.844 9.073 1.00 97.56 89 ILE A C 1
ATOM 708 O O . ILE A 1 89 ? -5.902 19.276 10.217 1.00 97.56 89 ILE A O 1
ATOM 712 N N . PHE A 1 90 ? -7.206 18.747 8.474 1.00 96.12 90 PHE A N 1
ATOM 713 C CA . PHE A 1 90 ? -8.449 19.251 9.050 1.00 96.12 90 PHE A CA 1
ATOM 714 C C . PHE A 1 90 ? -9.442 18.117 9.264 1.00 96.12 90 PHE A C 1
ATOM 716 O O . PHE A 1 90 ? -9.552 17.222 8.432 1.00 96.12 90 PHE A O 1
ATOM 723 N N . VAL A 1 91 ? -10.219 18.162 10.343 1.00 96.81 91 VAL A N 1
ATOM 724 C CA . VAL A 1 91 ? -11.346 17.237 10.509 1.00 96.81 91 VAL A CA 1
ATOM 725 C C . VAL A 1 91 ? -12.471 17.678 9.575 1.00 96.81 91 VAL A C 1
ATOM 727 O O . VAL A 1 91 ? -13.027 18.762 9.737 1.00 96.81 91 VAL A O 1
ATOM 730 N N . LYS A 1 92 ? -12.809 16.841 8.593 1.00 96.25 92 LYS A N 1
ATOM 731 C CA . LYS A 1 92 ? -13.894 17.094 7.638 1.00 96.25 92 LYS A CA 1
ATOM 732 C C . LYS A 1 92 ? -15.250 16.838 8.285 1.00 96.25 92 LYS A C 1
ATOM 734 O O . LYS A 1 92 ? -16.148 17.666 8.186 1.00 96.25 92 LYS A O 1
ATOM 739 N N . PHE A 1 93 ? -15.389 15.683 8.933 1.00 95.31 93 PHE A N 1
ATOM 740 C CA . PHE A 1 93 ? -16.550 15.312 9.738 1.00 95.31 93 PHE A CA 1
ATOM 741 C C . PHE A 1 93 ? -16.238 14.085 10.607 1.00 95.31 93 PHE A C 1
ATOM 743 O O . PHE A 1 93 ? -15.262 13.366 10.376 1.00 95.31 93 PHE A O 1
ATOM 750 N N . THR A 1 94 ? -17.112 13.834 11.581 1.00 95.50 94 THR A N 1
ATOM 751 C CA . THR A 1 94 ? -17.040 12.687 12.491 1.00 95.50 94 THR A CA 1
ATOM 752 C C . THR A 1 94 ? -18.382 11.966 12.510 1.00 95.50 94 THR A C 1
ATOM 754 O O . THR A 1 94 ? -19.434 12.603 12.568 1.00 95.50 94 THR A O 1
ATOM 757 N N . THR A 1 95 ? -18.359 10.637 12.492 1.00 95.00 95 THR A N 1
ATOM 758 C CA . THR A 1 95 ? -19.552 9.785 12.561 1.00 95.00 95 THR A CA 1
ATOM 759 C C . THR A 1 95 ? -19.407 8.721 13.644 1.00 95.00 95 THR A C 1
ATOM 761 O O . THR A 1 95 ? -18.332 8.505 14.213 1.00 95.00 95 THR A O 1
ATOM 764 N N . LYS A 1 96 ? -20.512 8.019 13.926 1.00 92.31 96 LYS A N 1
ATOM 765 C CA . LYS A 1 96 ? -20.442 6.751 14.658 1.00 92.31 96 LYS A CA 1
ATOM 766 C C . LYS A 1 96 ? -19.577 5.760 13.876 1.00 92.31 96 LYS A C 1
ATOM 768 O O . LYS A 1 96 ? -19.545 5.807 12.646 1.00 92.31 96 LYS A O 1
ATOM 773 N N . CYS A 1 97 ? -18.865 4.911 14.607 1.00 90.94 97 CYS A N 1
ATOM 774 C CA . CYS A 1 97 ? -18.073 3.836 14.035 1.00 90.94 97 CYS A CA 1
ATOM 775 C C . CYS A 1 97 ? -18.983 2.659 13.649 1.00 90.94 97 CYS A C 1
ATOM 777 O O . CYS A 1 97 ? -19.929 2.346 14.375 1.00 90.94 97 CYS A O 1
ATOM 779 N N . ASP A 1 98 ? -18.696 2.022 12.517 1.00 90.06 98 ASP A N 1
ATOM 780 C CA . ASP A 1 98 ? -19.337 0.785 12.076 1.00 90.06 98 ASP A CA 1
ATOM 781 C C . ASP A 1 98 ? -18.280 -0.274 11.730 1.00 90.06 98 ASP A C 1
ATOM 783 O O . ASP A 1 98 ? -17.081 0.012 11.646 1.00 90.06 98 ASP A O 1
ATOM 787 N N . SER A 1 99 ? -18.723 -1.518 11.554 1.00 90.31 99 SER A N 1
ATOM 788 C CA . SER A 1 99 ? -17.832 -2.644 11.275 1.00 90.31 99 SER A CA 1
ATOM 789 C C . SER A 1 99 ? -17.098 -2.529 9.936 1.00 90.31 99 SER A C 1
ATOM 791 O O . SER A 1 99 ? -15.978 -3.016 9.824 1.00 90.31 99 SER A O 1
ATOM 793 N N . LEU A 1 100 ? -17.679 -1.863 8.932 1.00 90.06 100 LEU A N 1
ATOM 794 C CA . LEU A 1 100 ? -17.059 -1.717 7.611 1.00 90.06 100 LEU A CA 1
ATOM 795 C C . LEU A 1 100 ? -15.880 -0.740 7.657 1.00 90.06 100 LEU A C 1
ATOM 797 O O . LEU A 1 100 ? -14.823 -1.010 7.083 1.00 90.06 100 LEU A O 1
ATOM 801 N N . ALA A 1 101 ? -16.044 0.373 8.375 1.00 91.00 101 ALA A N 1
ATOM 802 C CA . ALA A 1 101 ? -14.967 1.308 8.667 1.00 91.00 101 ALA A CA 1
ATOM 803 C C . ALA A 1 101 ? -13.822 0.598 9.401 1.00 91.00 101 ALA A C 1
ATOM 805 O O . ALA A 1 101 ? -12.660 0.744 9.018 1.00 91.00 101 ALA A O 1
ATOM 806 N N . ILE A 1 102 ? -14.157 -0.212 10.413 1.00 91.19 102 ILE A N 1
ATOM 807 C CA . ILE A 1 102 ? -13.181 -0.998 11.177 1.00 91.19 102 ILE A CA 1
ATOM 808 C C . ILE A 1 102 ? -12.408 -1.933 10.254 1.00 91.19 102 ILE A C 1
ATOM 810 O O . ILE A 1 102 ? -11.184 -1.871 10.257 1.00 91.19 102 ILE A O 1
ATOM 814 N N . ASP A 1 103 ? -13.078 -2.738 9.430 1.00 90.94 103 ASP A N 1
ATOM 815 C CA . ASP A 1 103 ? -12.413 -3.690 8.531 1.00 90.94 103 ASP A CA 1
ATOM 816 C C . ASP A 1 103 ? -11.420 -3.002 7.589 1.00 90.94 103 ASP A C 1
ATOM 818 O O . ASP A 1 103 ? -10.297 -3.482 7.389 1.00 90.94 103 ASP A O 1
ATOM 822 N N . LYS A 1 104 ? -11.810 -1.848 7.038 1.00 90.62 104 LYS A N 1
ATOM 823 C CA . LYS A 1 104 ? -10.960 -1.045 6.157 1.00 90.62 104 LYS A CA 1
ATOM 824 C C . LYS A 1 104 ? -9.720 -0.525 6.886 1.00 90.62 104 LYS A C 1
ATOM 826 O O . LYS A 1 104 ? -8.602 -0.760 6.427 1.00 90.62 104 LYS A O 1
ATOM 831 N N . CYS A 1 105 ? -9.905 0.165 8.009 1.00 92.12 105 CYS A N 1
ATOM 832 C CA . CYS A 1 105 ? -8.801 0.761 8.761 1.00 92.12 105 CYS A CA 1
ATOM 833 C C . CYS A 1 105 ? -7.890 -0.306 9.376 1.00 92.12 105 CYS A C 1
ATOM 835 O O . CYS A 1 105 ? -6.668 -0.189 9.329 1.00 92.12 105 CYS A O 1
ATOM 837 N N . LEU A 1 106 ? -8.465 -1.400 9.877 1.00 88.81 106 LEU A N 1
ATOM 838 C CA . LEU A 1 106 ? -7.714 -2.521 10.430 1.00 88.81 106 LEU A CA 1
ATOM 839 C C . LEU A 1 106 ? -6.791 -3.147 9.383 1.00 88.81 106 LEU A C 1
ATOM 841 O O . LEU A 1 106 ? -5.649 -3.481 9.695 1.00 88.81 106 LEU A O 1
ATOM 845 N N . ARG A 1 107 ? -7.251 -3.260 8.128 1.00 88.00 107 ARG A N 1
ATOM 846 C CA . ARG A 1 107 ? -6.440 -3.803 7.034 1.00 88.00 107 ARG A CA 1
ATOM 847 C C . ARG A 1 107 ? -5.150 -3.010 6.830 1.00 88.00 107 ARG A C 1
ATOM 849 O O . ARG A 1 107 ? -4.080 -3.608 6.743 1.00 88.00 107 ARG A O 1
ATOM 856 N N . TYR A 1 108 ? -5.253 -1.686 6.754 1.00 88.31 108 TYR A N 1
ATOM 857 C CA . TYR A 1 108 ? -4.096 -0.817 6.543 1.00 88.31 108 TYR A CA 1
ATOM 858 C C . TYR A 1 108 ? -3.202 -0.744 7.787 1.00 88.31 108 TYR A C 1
ATOM 860 O O . TYR A 1 108 ? -1.989 -0.925 7.68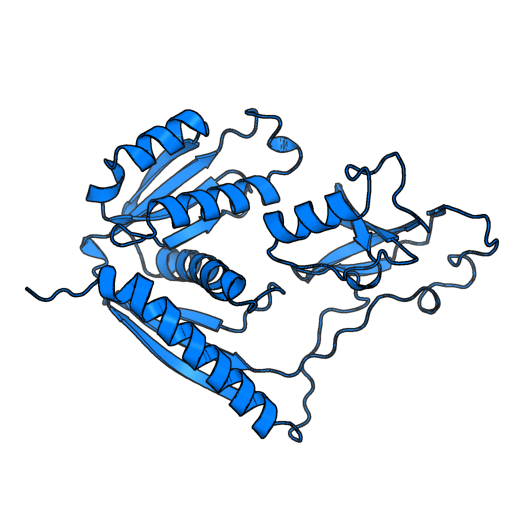3 1.00 88.31 108 TYR A O 1
ATOM 868 N N . THR A 1 109 ? -3.783 -0.548 8.972 1.00 88.50 109 THR A N 1
ATOM 869 C CA . THR A 1 109 ? -3.028 -0.512 10.232 1.00 88.50 109 THR A CA 1
ATOM 870 C C . THR A 1 109 ? -2.214 -1.788 10.445 1.00 88.50 109 THR A C 1
ATOM 872 O O . THR A 1 109 ? -1.037 -1.725 10.792 1.00 88.50 109 THR A O 1
ATOM 875 N N . PHE A 1 110 ? -2.798 -2.958 10.180 1.00 85.25 110 PHE A N 1
ATOM 876 C CA . PHE A 1 110 ? -2.081 -4.223 10.333 1.00 85.25 110 PHE A CA 1
ATOM 877 C C . PHE A 1 110 ? -0.997 -4.409 9.283 1.00 85.25 110 PHE A C 1
ATOM 879 O O . PHE A 1 110 ? 0.075 -4.921 9.605 1.00 85.25 110 PHE A O 1
ATOM 886 N N . PHE A 1 111 ? -1.253 -3.982 8.043 1.00 83.62 111 PHE A N 1
ATOM 887 C CA . PHE A 1 111 ? -0.228 -3.966 7.008 1.00 83.62 111 PHE A CA 1
ATOM 888 C C . PHE A 1 111 ? 1.004 -3.193 7.492 1.00 83.62 111 PHE A C 1
ATOM 890 O O . PHE A 1 111 ? 2.112 -3.718 7.417 1.00 83.62 111 PHE A O 1
ATOM 897 N N . TYR A 1 112 ? 0.798 -2.005 8.072 1.00 82.56 112 TYR A N 1
ATOM 898 C CA . TYR A 1 112 ? 1.872 -1.190 8.635 1.00 82.56 112 TYR A CA 1
ATOM 899 C C . TYR A 1 112 ? 2.643 -1.909 9.750 1.00 82.56 112 TYR A C 1
ATOM 901 O O . TYR A 1 112 ? 3.867 -2.015 9.678 1.00 82.56 112 TYR A O 1
ATOM 909 N N . TRP A 1 113 ? 1.952 -2.448 10.759 1.00 81.75 113 TRP A N 1
ATOM 910 C CA . TRP A 1 113 ? 2.637 -3.108 11.876 1.00 81.75 113 TRP A CA 1
ATOM 911 C C . TRP A 1 113 ? 3.448 -4.333 11.435 1.00 81.75 113 TRP A C 1
ATOM 913 O O . TRP A 1 113 ? 4.546 -4.580 11.936 1.00 81.75 113 TRP A O 1
ATOM 923 N N . MET A 1 114 ? 2.925 -5.105 10.480 1.00 81.62 114 MET A N 1
ATOM 924 C CA . MET A 1 114 ? 3.616 -6.282 9.954 1.00 81.62 114 MET A CA 1
ATOM 925 C C . MET A 1 114 ? 4.794 -5.902 9.047 1.00 81.62 114 MET A C 1
ATOM 927 O O . MET A 1 114 ? 5.819 -6.589 9.048 1.00 81.62 114 MET A O 1
ATOM 931 N N . GLU A 1 115 ? 4.693 -4.790 8.320 1.00 78.62 115 GLU A N 1
ATOM 932 C CA . GLU A 1 115 ? 5.777 -4.251 7.499 1.00 78.62 115 GLU A CA 1
ATOM 933 C C . GLU A 1 115 ? 7.035 -3.931 8.313 1.00 78.62 115 GLU A C 1
ATOM 935 O O . GLU A 1 115 ? 8.143 -4.256 7.877 1.00 78.62 115 GLU A O 1
ATOM 940 N N . GLU A 1 116 ? 6.892 -3.384 9.524 1.00 74.88 116 GLU A N 1
ATOM 941 C CA . GLU A 1 116 ? 8.031 -3.110 10.412 1.00 74.88 116 GLU A CA 1
ATOM 942 C C . GLU A 1 116 ? 8.805 -4.379 10.805 1.00 74.88 116 GLU A C 1
ATOM 944 O O . GLU A 1 116 ? 10.007 -4.326 11.069 1.00 74.88 116 GLU A O 1
ATOM 949 N N . ARG A 1 117 ? 8.147 -5.545 10.779 1.00 75.56 117 ARG A N 1
ATOM 950 C CA . ARG A 1 117 ? 8.774 -6.863 10.990 1.00 75.56 117 ARG A CA 1
ATOM 951 C C . ARG A 1 117 ? 9.276 -7.512 9.704 1.00 75.56 117 ARG A C 1
ATOM 953 O O . ARG A 1 117 ? 9.792 -8.624 9.732 1.00 75.56 117 ARG A O 1
ATOM 960 N N . GLY A 1 118 ? 9.168 -6.814 8.577 1.00 75.88 118 GLY A N 1
ATOM 961 C CA . GLY A 1 118 ? 9.610 -7.285 7.270 1.00 75.88 118 GLY A CA 1
ATOM 962 C C . GLY A 1 118 ? 8.581 -8.128 6.517 1.00 75.88 118 GLY A C 1
ATOM 963 O O . GLY A 1 118 ? 8.912 -8.617 5.432 1.00 75.88 118 GLY A O 1
ATOM 964 N N . TRP A 1 119 ? 7.360 -8.262 7.041 1.00 79.19 119 TRP A N 1
ATOM 965 C CA . TRP A 1 119 ? 6.238 -8.929 6.380 1.00 79.19 119 TRP A CA 1
ATOM 966 C C . TRP A 1 119 ? 5.490 -7.969 5.439 1.00 79.19 119 TRP A C 1
ATOM 968 O O . TRP A 1 119 ? 5.781 -6.782 5.387 1.00 79.19 119 TRP A O 1
ATOM 978 N N . CYS A 1 120 ? 4.556 -8.483 4.633 1.00 70.06 120 CYS A N 1
ATOM 979 C CA . CYS A 1 120 ? 3.609 -7.667 3.854 1.00 70.06 120 CYS A CA 1
ATOM 980 C C . CYS A 1 120 ? 4.212 -6.633 2.874 1.00 70.06 120 CYS A C 1
ATOM 982 O O . CYS A 1 120 ? 3.532 -5.708 2.475 1.00 70.06 120 CYS A O 1
ATOM 984 N N . LYS A 1 121 ? 5.455 -6.781 2.400 1.00 69.75 121 LYS A N 1
ATOM 985 C CA . LYS A 1 121 ? 6.079 -5.775 1.505 1.00 69.75 121 LYS A CA 1
ATOM 986 C C . LYS A 1 121 ? 5.373 -5.607 0.156 1.00 69.75 121 LYS A C 1
ATOM 988 O O . LYS A 1 121 ? 5.436 -4.547 -0.455 1.00 69.75 121 LYS A O 1
ATOM 993 N N . MET A 1 122 ? 4.737 -6.661 -0.338 1.00 62.59 122 MET A N 1
ATOM 994 C CA . MET A 1 122 ? 3.866 -6.581 -1.509 1.00 62.59 122 MET A CA 1
ATOM 995 C C . MET A 1 122 ? 2.442 -6.388 -1.003 1.00 62.59 122 MET A C 1
ATOM 997 O O . MET A 1 122 ? 2.063 -7.059 -0.044 1.00 62.59 122 MET A O 1
ATOM 1001 N N . ASN A 1 123 ? 1.661 -5.516 -1.642 1.00 65.19 123 ASN A N 1
ATOM 1002 C CA . ASN A 1 123 ? 0.257 -5.254 -1.310 1.00 65.19 123 ASN A CA 1
ATOM 1003 C C . ASN A 1 123 ? -0.632 -6.442 -1.729 1.00 65.19 123 ASN A C 1
ATOM 1005 O O . ASN A 1 123 ? -1.509 -6.351 -2.584 1.00 65.19 123 ASN A O 1
ATOM 1009 N N . PHE A 1 124 ? -0.309 -7.608 -1.185 1.00 61.28 124 PHE A N 1
ATOM 1010 C CA . PHE A 1 124 ? -0.964 -8.876 -1.404 1.00 61.28 124 PHE A CA 1
ATOM 1011 C C . PHE A 1 124 ? -1.741 -9.183 -0.129 1.00 61.28 124 PHE A C 1
ATOM 1013 O O . PHE A 1 124 ? -1.158 -9.276 0.954 1.00 61.28 124 PHE A O 1
ATOM 1020 N N . SER A 1 125 ? -3.065 -9.288 -0.239 1.00 63.56 125 SER A N 1
ATOM 1021 C CA . SER A 1 125 ? -3.954 -9.502 0.904 1.00 63.56 125 SER A CA 1
ATOM 1022 C C . SER A 1 125 ? -3.836 -10.939 1.418 1.00 63.56 125 SER A C 1
ATOM 1024 O O . SER A 1 125 ? -4.672 -11.789 1.141 1.00 63.56 125 SER A O 1
ATOM 1026 N N . ALA A 1 126 ? -2.778 -11.218 2.179 1.00 71.56 126 ALA A N 1
ATOM 1027 C CA . ALA A 1 126 ? -2.614 -12.483 2.895 1.00 71.56 126 ALA A CA 1
ATOM 1028 C C . ALA A 1 126 ? -3.537 -12.584 4.122 1.00 71.56 126 ALA A C 1
ATOM 1030 O O . ALA A 1 126 ? -3.580 -13.624 4.779 1.00 71.56 126 ALA A O 1
ATOM 1031 N N . PHE A 1 127 ? -4.257 -11.510 4.453 1.00 82.50 127 PHE A N 1
ATOM 1032 C CA . PHE A 1 127 ? -5.170 -11.470 5.579 1.00 82.50 127 PHE A CA 1
ATOM 1033 C C . PHE A 1 127 ? -6.451 -10.696 5.269 1.00 82.50 127 PHE A C 1
ATOM 1035 O O . PHE A 1 127 ? -6.448 -9.705 4.537 1.00 82.50 127 PHE A O 1
ATOM 1042 N N . GLU A 1 128 ? -7.548 -11.162 5.857 1.00 88.12 128 GLU A N 1
ATOM 1043 C CA . GLU A 1 128 ? -8.888 -10.605 5.700 1.00 88.12 128 GLU A CA 1
ATOM 1044 C C . GLU A 1 128 ? -9.465 -10.330 7.099 1.00 88.12 128 GLU A C 1
ATOM 1046 O O . GLU A 1 128 ? -9.727 -11.286 7.841 1.00 88.12 128 GLU A O 1
ATOM 1051 N N . PRO A 1 129 ? -9.591 -9.050 7.506 1.00 89.69 129 PRO A N 1
ATOM 1052 C CA . PRO A 1 129 ? -10.288 -8.678 8.731 1.00 89.69 129 PRO A CA 1
ATOM 1053 C C . PRO A 1 129 ? -11.803 -8.763 8.550 1.00 89.69 129 PRO A C 1
ATOM 1055 O O . PRO A 1 129 ? -12.317 -8.415 7.486 1.00 89.69 129 PRO A O 1
ATOM 1058 N N . HIS A 1 130 ? -12.487 -9.183 9.611 1.00 92.44 130 HIS A N 1
ATOM 1059 C CA . HIS A 1 130 ? -13.939 -9.191 9.718 1.00 92.44 130 HIS A CA 1
ATOM 1060 C C . HIS A 1 130 ? -14.369 -8.813 11.136 1.00 92.44 130 HIS A C 1
ATOM 1062 O O . HIS A 1 130 ? -14.219 -9.597 12.075 1.00 92.44 130 HIS A O 1
ATOM 1068 N N . CYS A 1 131 ? -14.932 -7.622 11.284 1.00 90.56 131 CYS A N 1
ATOM 1069 C CA . CYS A 1 131 ? -15.547 -7.133 12.503 1.00 90.56 131 CYS A CA 1
ATOM 1070 C C . CYS A 1 131 ? -17.049 -7.424 12.476 1.00 90.56 131 CYS A C 1
ATOM 1072 O O . CYS A 1 131 ? -17.761 -7.056 11.541 1.00 90.56 131 CYS A O 1
ATOM 1074 N N . VAL A 1 132 ? -17.553 -8.082 13.514 1.00 90.56 132 VAL A N 1
ATOM 1075 C CA . VAL A 1 132 ? -18.997 -8.253 13.706 1.00 90.56 132 VAL A CA 1
ATOM 1076 C C . VAL A 1 132 ? -19.571 -7.098 14.525 1.00 90.56 132 VAL A C 1
ATOM 1078 O O . VAL A 1 132 ? -18.856 -6.394 15.234 1.00 90.56 132 VAL A O 1
ATOM 1081 N N . SER A 1 133 ? -20.890 -6.905 14.474 1.00 85.75 133 SER A N 1
ATOM 1082 C CA . SER A 1 133 ? -21.569 -5.793 15.158 1.00 85.75 133 SER A CA 1
ATOM 1083 C C . SER A 1 133 ? -21.416 -5.797 16.682 1.00 85.75 133 SER A C 1
ATOM 1085 O O . SER A 1 133 ? -21.612 -4.762 17.313 1.00 85.75 133 SER A O 1
ATOM 1087 N N . SER A 1 134 ? -21.078 -6.941 17.286 1.00 87.62 134 SER A N 1
ATOM 1088 C CA . SER A 1 134 ? -20.744 -7.031 18.712 1.00 87.62 134 SER A CA 1
ATOM 1089 C C . SER A 1 134 ? -19.379 -6.427 19.047 1.00 87.62 134 SER A C 1
ATOM 1091 O O . SER A 1 134 ? -19.081 -6.258 20.223 1.00 87.62 134 SER A O 1
ATOM 1093 N N . GLY A 1 135 ? -18.548 -6.118 18.048 1.00 85.31 135 GLY A N 1
ATOM 1094 C CA . GLY A 1 135 ? -17.174 -5.651 18.213 1.00 85.31 135 GLY A CA 1
ATOM 1095 C C . GLY A 1 135 ? -16.122 -6.754 18.189 1.00 85.31 135 GLY A C 1
ATOM 1096 O O . GLY A 1 135 ? -14.937 -6.432 18.180 1.00 85.31 135 GLY A O 1
ATOM 1097 N N . GLU A 1 136 ? -16.507 -8.032 18.146 1.00 90.00 136 GLU A N 1
ATOM 1098 C CA . GLU A 1 136 ? -15.528 -9.106 17.969 1.00 90.00 136 GLU A CA 1
ATOM 1099 C C . GLU A 1 136 ? -14.901 -9.014 16.571 1.00 90.00 136 GLU A C 1
ATOM 1101 O O . GLU A 1 136 ? -15.589 -8.781 15.571 1.00 90.00 136 GLU A O 1
ATOM 1106 N N . VAL A 1 137 ? -13.579 -9.162 16.500 1.00 88.88 137 VAL A N 1
ATOM 1107 C CA . VAL A 1 137 ? -12.830 -9.083 15.247 1.00 88.88 137 VAL A CA 1
ATOM 1108 C C . VAL A 1 137 ? -12.136 -10.405 14.978 1.00 88.88 137 VAL A C 1
ATOM 1110 O O . VAL A 1 137 ? -11.265 -10.853 15.731 1.00 88.88 137 VAL A O 1
ATOM 1113 N N . PHE A 1 138 ? -12.473 -10.979 13.832 1.00 90.38 138 PHE A N 1
ATOM 1114 C CA . PHE A 1 138 ? -11.829 -12.154 13.284 1.00 90.38 138 PHE A CA 1
ATOM 1115 C C . PHE A 1 138 ? -10.849 -11.750 12.196 1.00 90.38 138 PHE A C 1
ATOM 1117 O O . PHE A 1 138 ? -11.098 -10.839 11.408 1.00 90.38 138 PHE A O 1
ATOM 1124 N N . MET A 1 139 ? -9.740 -12.472 12.118 1.00 89.19 139 MET A N 1
ATOM 1125 C CA . MET A 1 139 ? -8.817 -12.358 11.006 1.00 89.19 139 MET A CA 1
ATOM 1126 C C . MET A 1 139 ? -8.550 -13.724 10.405 1.00 89.19 139 MET A C 1
ATOM 1128 O O . MET A 1 139 ? -8.140 -14.661 11.095 1.00 89.19 139 MET A O 1
ATOM 1132 N N . LYS A 1 140 ? -8.775 -13.824 9.099 1.00 90.31 140 LYS A N 1
ATOM 1133 C CA . LYS A 1 140 ? -8.383 -14.979 8.303 1.00 90.31 140 LYS A CA 1
ATOM 1134 C C . LYS A 1 140 ? -7.021 -14.704 7.692 1.00 90.31 140 LYS A C 1
ATOM 1136 O O . LYS A 1 140 ? -6.889 -13.777 6.906 1.00 90.31 140 LYS A O 1
ATOM 1141 N N . PHE A 1 141 ? -6.037 -15.531 8.013 1.00 87.62 141 PHE A N 1
ATOM 1142 C CA . PHE A 1 141 ? -4.713 -15.521 7.399 1.00 87.62 141 PHE A CA 1
ATOM 1143 C C . PHE A 1 141 ? -4.612 -16.645 6.381 1.00 87.62 141 PHE A C 1
ATOM 1145 O O . PHE A 1 141 ? -5.050 -17.762 6.659 1.00 87.62 141 PHE A O 1
ATOM 1152 N N . SER A 1 142 ? -4.022 -16.362 5.223 1.00 82.94 142 SER A N 1
ATOM 1153 C CA . SER A 1 142 ? -3.814 -17.326 4.145 1.00 82.94 142 SER A CA 1
ATOM 1154 C C . SER A 1 142 ? -2.375 -17.253 3.642 1.00 82.94 142 SER A C 1
ATOM 1156 O O . SER A 1 142 ? -1.853 -16.174 3.375 1.00 82.94 142 SER A O 1
ATOM 1158 N N . ALA A 1 143 ? -1.740 -18.413 3.495 1.00 83.12 143 ALA A N 1
ATOM 1159 C CA . ALA A 1 143 ? -0.410 -18.548 2.920 1.00 83.12 143 ALA A CA 1
ATOM 1160 C C . ALA A 1 143 ? -0.474 -19.303 1.590 1.00 83.12 143 ALA A C 1
ATOM 1162 O O . ALA A 1 143 ? -1.007 -20.422 1.493 1.00 83.12 143 ALA A O 1
ATOM 1163 N N . GLU A 1 144 ? 0.118 -18.688 0.571 1.00 82.56 144 GLU A N 1
ATOM 1164 C CA . GLU A 1 144 ? 0.198 -19.208 -0.785 1.00 82.56 144 GLU A CA 1
ATOM 1165 C C . GLU A 1 144 ? 1.600 -19.027 -1.347 1.00 82.56 144 GLU A C 1
ATOM 1167 O O . GLU A 1 144 ? 2.239 -17.992 -1.158 1.00 82.56 144 GLU A O 1
ATOM 1172 N N . LEU A 1 145 ? 2.065 -20.037 -2.078 1.00 83.56 145 LEU A N 1
ATOM 1173 C CA . LEU A 1 145 ? 3.250 -19.885 -2.901 1.00 83.56 145 LEU A CA 1
ATOM 1174 C C . LEU A 1 145 ? 2.816 -19.215 -4.199 1.00 83.56 145 LEU A C 1
ATOM 1176 O O . LEU A 1 145 ? 1.969 -19.754 -4.907 1.00 83.56 145 LEU A O 1
ATOM 1180 N N . VAL A 1 146 ? 3.395 -18.062 -4.515 1.00 84.00 146 VAL A N 1
ATOM 1181 C CA . VAL A 1 146 ? 3.102 -17.333 -5.751 1.00 84.00 146 VAL A CA 1
ATOM 1182 C C . VAL A 1 146 ? 4.317 -17.309 -6.663 1.00 84.00 146 VAL A C 1
ATOM 1184 O O . VAL A 1 146 ? 5.462 -17.265 -6.212 1.00 84.00 146 VAL A O 1
ATOM 1187 N N . LYS A 1 147 ? 4.063 -17.325 -7.968 1.00 85.31 147 LYS A N 1
ATOM 1188 C CA . LYS A 1 147 ? 5.085 -17.179 -9.001 1.00 85.31 147 LYS A CA 1
ATOM 1189 C C . LYS A 1 147 ? 5.073 -15.745 -9.514 1.00 85.31 147 LYS A C 1
ATOM 1191 O O . LYS A 1 147 ? 4.069 -15.312 -10.075 1.00 85.31 147 LYS A O 1
ATOM 1196 N N . ALA A 1 148 ? 6.178 -15.028 -9.324 1.00 86.19 148 ALA A N 1
ATOM 1197 C CA . ALA A 1 148 ? 6.387 -13.678 -9.839 1.00 86.19 148 ALA A CA 1
ATOM 1198 C C . ALA A 1 148 ? 7.626 -13.665 -10.741 1.00 86.19 148 ALA A C 1
ATOM 1200 O O . ALA A 1 148 ? 8.690 -14.121 -10.327 1.00 86.19 148 ALA A O 1
ATOM 1201 N N . TYR A 1 149 ? 7.475 -13.155 -11.964 1.00 86.75 149 TYR A N 1
ATOM 1202 C CA . TYR A 1 149 ? 8.571 -13.022 -12.922 1.00 86.75 149 TYR A CA 1
ATOM 1203 C C . TYR A 1 149 ? 8.780 -11.566 -13.296 1.00 86.75 149 TYR A C 1
ATOM 1205 O O . TYR A 1 149 ? 7.818 -10.937 -13.737 1.00 86.75 149 TYR A O 1
ATOM 1213 N N . PRO A 1 150 ? 10.003 -11.038 -13.159 1.00 90.75 150 PRO A N 1
ATOM 1214 C CA . PRO A 1 150 ? 10.361 -9.761 -13.748 1.00 90.75 150 PRO A CA 1
ATOM 1215 C C . PRO A 1 150 ? 10.060 -9.710 -15.248 1.00 90.75 150 PRO A C 1
ATOM 1217 O O . PRO A 1 150 ? 10.152 -10.709 -15.961 1.00 90.75 150 PRO A O 1
ATOM 1220 N N . PHE A 1 151 ? 9.717 -8.523 -15.729 1.00 90.50 151 PHE A N 1
ATOM 1221 C CA . PHE A 1 151 ? 9.601 -8.229 -17.143 1.00 90.50 151 PHE A CA 1
ATOM 1222 C C . PHE A 1 151 ? 11.009 -8.051 -17.713 1.00 90.50 151 PHE A C 1
ATOM 1224 O O . PHE A 1 151 ? 11.702 -7.068 -17.433 1.00 90.50 151 PHE A O 1
ATOM 1231 N N . GLU A 1 152 ? 11.433 -9.022 -18.508 1.00 87.12 152 GLU A N 1
ATOM 1232 C CA . GLU A 1 152 ? 12.751 -9.050 -19.131 1.00 87.12 152 GLU A CA 1
ATOM 1233 C C . GLU A 1 152 ? 12.693 -8.578 -20.588 1.00 87.12 152 GLU A C 1
ATOM 1235 O O . GLU A 1 152 ? 11.676 -8.709 -21.268 1.00 87.12 152 GLU A O 1
ATOM 1240 N N . GLU A 1 153 ? 13.811 -8.054 -21.089 1.00 83.44 153 GLU A N 1
ATOM 1241 C CA . GLU A 1 153 ? 13.904 -7.464 -22.429 1.00 83.44 153 GLU A CA 1
ATOM 1242 C C . GLU A 1 153 ? 13.552 -8.449 -23.558 1.00 83.44 153 GLU A C 1
ATOM 1244 O O . GLU A 1 153 ? 13.005 -8.053 -24.587 1.00 83.44 153 GLU A O 1
ATOM 1249 N N . TRP A 1 154 ? 13.791 -9.752 -23.379 1.00 84.69 154 TRP A N 1
ATOM 1250 C CA . TRP A 1 154 ? 13.444 -10.755 -24.393 1.00 84.69 154 TRP A CA 1
ATOM 1251 C C . TRP A 1 154 ? 11.930 -10.911 -24.612 1.00 84.69 154 TRP A C 1
ATOM 1253 O O . TRP A 1 154 ? 11.528 -11.445 -25.646 1.00 84.69 154 TRP A O 1
ATOM 1263 N N . LEU A 1 155 ? 11.090 -10.421 -23.692 1.00 86.81 155 LEU A N 1
ATOM 1264 C CA . LEU A 1 155 ? 9.634 -10.356 -23.870 1.00 86.81 155 LEU A CA 1
ATOM 1265 C C . LEU A 1 155 ? 9.208 -9.271 -24.870 1.00 86.81 155 LEU A C 1
ATOM 1267 O O . LEU A 1 155 ? 8.046 -9.226 -25.273 1.00 86.81 155 LEU A O 1
ATOM 1271 N N . LEU A 1 156 ? 10.127 -8.386 -25.259 1.00 86.94 156 LEU A N 1
ATOM 1272 C CA . LEU A 1 156 ? 9.889 -7.362 -26.264 1.00 86.94 156 LEU A CA 1
ATOM 1273 C C . LEU A 1 156 ? 10.127 -7.899 -27.668 1.00 86.94 156 LEU A C 1
ATOM 1275 O O . LEU A 1 156 ? 10.990 -8.758 -27.900 1.00 86.94 156 LEU A O 1
ATOM 1279 N N . ASP A 1 157 ? 9.411 -7.306 -28.619 1.00 85.56 157 ASP A N 1
ATOM 1280 C CA . ASP A 1 157 ? 9.660 -7.522 -30.037 1.00 85.56 157 ASP A CA 1
ATOM 1281 C C . ASP A 1 157 ? 11.075 -7.054 -30.387 1.00 85.56 157 ASP A C 1
ATOM 1283 O O . ASP A 1 157 ? 11.593 -6.090 -29.824 1.00 85.56 157 ASP A O 1
ATOM 1287 N N . HIS A 1 158 ? 11.703 -7.697 -31.371 1.00 82.88 158 HIS A N 1
ATOM 1288 C CA . HIS A 1 158 ? 13.077 -7.388 -31.785 1.00 82.88 158 HIS A CA 1
ATOM 1289 C C . HIS A 1 158 ? 13.296 -5.899 -32.136 1.00 82.88 158 HIS A C 1
ATOM 1291 O O . HIS A 1 158 ? 14.399 -5.368 -32.011 1.00 82.88 158 HIS A O 1
ATOM 1297 N N . ILE A 1 159 ? 12.252 -5.196 -32.588 1.00 84.44 159 ILE A N 1
ATOM 1298 C CA . ILE A 1 159 ? 12.329 -3.762 -32.888 1.00 84.44 159 ILE A CA 1
ATOM 1299 C C . ILE A 1 159 ? 12.406 -2.882 -31.634 1.00 84.44 159 ILE A C 1
ATOM 1301 O O . ILE A 1 159 ? 13.028 -1.821 -31.689 1.00 84.44 159 ILE A O 1
ATOM 1305 N N . ASP A 1 160 ? 11.850 -3.355 -30.521 1.00 87.06 160 ASP A N 1
ATOM 1306 C CA . ASP A 1 160 ? 11.704 -2.636 -29.256 1.00 87.06 160 AS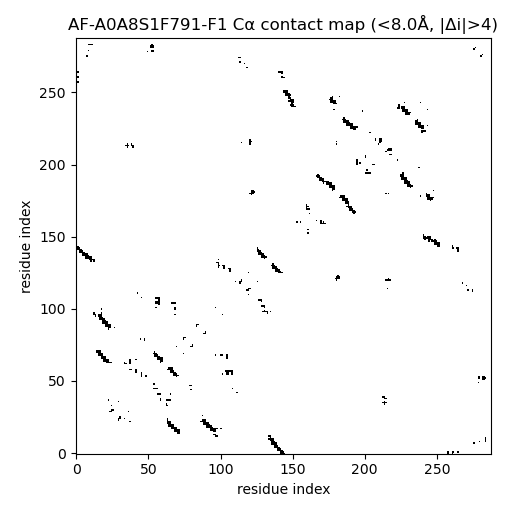P A CA 1
ATOM 1307 C C . ASP A 1 160 ? 12.885 -2.869 -28.291 1.00 87.06 160 ASP A C 1
ATOM 1309 O O . ASP A 1 160 ? 13.026 -2.132 -27.322 1.00 87.06 160 ASP A O 1
ATOM 1313 N N . ARG A 1 161 ? 13.779 -3.825 -28.576 1.00 86.31 161 ARG A N 1
ATOM 1314 C CA . ARG A 1 161 ? 14.998 -4.099 -27.783 1.00 86.31 161 ARG A CA 1
ATOM 1315 C C . ARG A 1 161 ? 16.120 -3.110 -28.072 1.00 86.31 161 ARG A C 1
ATOM 1317 O O . ARG A 1 161 ? 16.208 -2.608 -29.198 1.00 86.31 161 ARG A O 1
ATOM 1324 N N . PHE A 1 162 ? 17.003 -2.857 -27.112 1.00 87.00 162 PHE A N 1
ATOM 1325 C CA . PHE A 1 162 ? 18.221 -2.087 -27.359 1.00 87.00 162 PHE A CA 1
ATOM 1326 C C . PHE A 1 162 ? 19.047 -2.763 -28.459 1.00 87.00 162 PHE A C 1
ATOM 1328 O O . PHE A 1 162 ? 19.263 -3.973 -28.442 1.00 87.00 162 PHE A O 1
ATOM 1335 N N . ARG A 1 163 ? 19.473 -1.979 -29.454 1.00 83.88 163 ARG A N 1
ATOM 1336 C CA . ARG A 1 163 ? 20.304 -2.487 -30.565 1.00 83.88 163 ARG A CA 1
ATOM 1337 C C . ARG A 1 163 ? 21.764 -2.080 -30.442 1.00 83.88 163 ARG A C 1
ATOM 1339 O O . ARG A 1 163 ? 22.626 -2.769 -30.972 1.00 83.88 163 ARG A O 1
ATOM 1346 N N . ASP A 1 164 ? 22.004 -0.953 -29.785 1.00 83.62 164 ASP A N 1
ATOM 1347 C CA . ASP A 1 164 ? 23.323 -0.388 -29.537 1.00 83.62 164 ASP A CA 1
ATOM 1348 C C . ASP A 1 164 ? 23.526 -0.292 -28.026 1.00 83.62 164 ASP A C 1
ATOM 1350 O O . ASP A 1 164 ? 22.659 0.201 -27.303 1.00 83.62 164 ASP A O 1
ATOM 1354 N N . ASP A 1 165 ? 24.682 -0.735 -27.542 1.00 81.62 165 ASP A N 1
ATOM 1355 C CA . ASP A 1 165 ? 25.028 -0.645 -26.128 1.00 81.62 165 ASP A CA 1
ATOM 1356 C C . ASP A 1 165 ? 25.186 0.787 -25.616 1.00 81.62 165 ASP A C 1
ATOM 1358 O O . ASP A 1 165 ? 25.114 1.030 -24.410 1.00 81.62 165 ASP A O 1
ATOM 1362 N N . ARG A 1 166 ? 25.355 1.744 -26.532 1.00 84.81 166 ARG A N 1
ATOM 1363 C CA . ARG A 1 166 ? 25.398 3.180 -26.238 1.00 84.81 166 ARG A CA 1
ATOM 1364 C C . ARG A 1 166 ? 24.008 3.801 -26.115 1.00 84.81 166 ARG A C 1
ATOM 1366 O O . ARG A 1 166 ? 23.896 4.944 -25.673 1.00 84.81 166 ARG A O 1
ATOM 1373 N N . GLU A 1 167 ? 22.950 3.093 -26.511 1.00 87.94 167 GLU A N 1
ATOM 1374 C CA . GLU A 1 167 ? 21.581 3.594 -26.427 1.00 87.94 167 GLU A CA 1
ATOM 1375 C C . GLU A 1 167 ? 21.139 3.652 -24.956 1.00 87.94 167 GLU A C 1
ATOM 1377 O O . GLU A 1 167 ? 20.901 2.641 -24.299 1.00 87.94 167 GLU A O 1
ATOM 1382 N N . VAL A 1 168 ? 21.031 4.869 -24.424 1.00 90.81 168 VAL A N 1
ATOM 1383 C CA . VAL A 1 168 ? 20.680 5.099 -23.013 1.00 90.81 168 VAL A CA 1
ATOM 1384 C C . VAL A 1 168 ? 19.181 4.943 -22.761 1.00 90.81 168 VAL A C 1
ATOM 1386 O O . VAL A 1 168 ? 18.771 4.570 -21.661 1.00 90.81 168 VAL A O 1
ATOM 1389 N N . SER A 1 169 ? 18.348 5.241 -23.762 1.00 93.12 169 SER A N 1
ATOM 1390 C CA . SER A 1 169 ? 16.894 5.156 -23.647 1.00 93.12 169 SER A CA 1
ATOM 1391 C C . SER A 1 169 ? 16.238 4.785 -24.963 1.00 93.12 169 SER A C 1
ATOM 1393 O O . SER A 1 169 ? 16.683 5.255 -26.007 1.00 93.12 169 SER A O 1
ATOM 1395 N N . LYS A 1 170 ? 15.131 4.046 -24.890 1.00 92.88 170 LYS A N 1
ATOM 1396 C CA . LYS A 1 170 ? 14.397 3.577 -26.061 1.00 92.88 170 LYS A CA 1
ATOM 1397 C C . LYS A 1 170 ? 12.894 3.646 -25.852 1.00 92.88 170 LYS A C 1
ATOM 1399 O O . LYS A 1 170 ? 12.376 3.146 -24.855 1.00 92.88 170 LYS A O 1
ATOM 1404 N N . ARG A 1 171 ? 12.178 4.265 -26.792 1.00 93.12 171 ARG A N 1
ATOM 1405 C CA . ARG A 1 171 ? 10.711 4.201 -26.833 1.00 93.12 171 ARG A CA 1
ATOM 1406 C C . ARG A 1 171 ? 10.299 2.855 -27.421 1.00 93.12 171 ARG A C 1
ATOM 1408 O O . ARG A 1 171 ? 10.875 2.444 -28.423 1.00 93.12 171 ARG A O 1
ATOM 1415 N N . ILE A 1 172 ? 9.311 2.211 -26.810 1.00 92.25 172 ILE A N 1
ATOM 1416 C CA . ILE A 1 172 ? 8.844 0.885 -27.221 1.00 92.25 172 ILE A CA 1
ATOM 1417 C C . ILE A 1 172 ? 7.350 0.896 -27.526 1.00 92.25 172 ILE A C 1
ATOM 1419 O O . ILE A 1 172 ? 6.616 1.790 -27.085 1.00 92.25 172 ILE A O 1
ATOM 1423 N N . SER A 1 173 ? 6.885 -0.121 -28.246 1.00 91.94 173 SER A N 1
ATOM 1424 C CA . SER A 1 173 ? 5.455 -0.402 -28.364 1.00 91.94 173 SER A CA 1
ATOM 1425 C C . SER A 1 173 ? 4.852 -0.630 -26.979 1.00 91.94 173 SER A C 1
ATOM 1427 O O . SER A 1 173 ? 5.423 -1.351 -26.162 1.00 91.94 173 SER A O 1
ATOM 1429 N N . ALA A 1 174 ? 3.694 -0.025 -26.705 1.00 92.25 174 ALA A N 1
ATOM 1430 C CA . ALA A 1 174 ? 3.106 -0.059 -25.371 1.00 92.25 174 ALA A CA 1
ATOM 1431 C C . ALA A 1 174 ? 2.808 -1.500 -24.911 1.00 92.25 174 ALA A C 1
ATOM 1433 O O . ALA A 1 174 ? 2.079 -2.228 -25.588 1.00 92.25 174 ALA A O 1
ATOM 1434 N N . ARG A 1 175 ? 3.326 -1.903 -23.743 1.00 93.75 175 ARG A N 1
ATOM 1435 C CA . ARG A 1 175 ? 3.109 -3.247 -23.170 1.00 93.75 175 ARG A CA 1
ATOM 1436 C C . ARG A 1 175 ? 2.402 -3.178 -21.833 1.00 93.75 175 ARG A C 1
ATOM 1438 O O . ARG A 1 175 ? 2.872 -2.501 -20.925 1.00 93.75 175 ARG A O 1
ATOM 1445 N N . TRP A 1 176 ? 1.292 -3.901 -21.712 1.00 94.50 176 TRP A N 1
ATOM 1446 C CA . TRP A 1 176 ? 0.593 -4.051 -20.441 1.00 94.50 176 TRP A CA 1
ATOM 1447 C C . TRP A 1 176 ? 1.434 -4.848 -19.457 1.00 94.50 176 TRP A C 1
ATOM 1449 O O . TRP A 1 176 ? 1.932 -5.923 -19.782 1.00 94.50 176 TRP A O 1
ATOM 1459 N N . VAL A 1 177 ? 1.555 -4.306 -18.253 1.00 95.19 177 VAL A N 1
ATOM 1460 C CA . VAL A 1 177 ? 2.326 -4.883 -17.159 1.00 95.19 177 VAL A CA 1
ATOM 1461 C C . VAL A 1 177 ? 1.626 -4.650 -15.833 1.00 95.19 177 VAL A C 1
ATOM 1463 O O . VAL A 1 177 ? 0.697 -3.850 -15.712 1.00 95.19 177 VAL A O 1
ATOM 1466 N N . THR A 1 178 ? 2.088 -5.378 -14.830 1.00 93.94 178 THR A N 1
ATOM 1467 C CA . THR A 1 178 ? 1.695 -5.237 -13.435 1.00 93.94 178 THR A CA 1
ATOM 1468 C C . THR A 1 178 ? 2.914 -4.818 -12.628 1.00 93.94 178 THR A C 1
ATOM 1470 O O . THR A 1 178 ? 3.961 -5.447 -12.745 1.00 93.94 178 THR A O 1
ATOM 1473 N N . CYS A 1 179 ? 2.808 -3.775 -11.812 1.00 92.75 179 CYS A N 1
ATOM 1474 C CA . CYS A 1 179 ? 3.967 -3.212 -11.120 1.00 92.75 179 CYS A CA 1
ATOM 1475 C C . CYS A 1 179 ? 3.892 -3.407 -9.607 1.00 92.75 179 CYS A C 1
ATOM 1477 O O . CYS A 1 179 ? 2.888 -3.080 -8.974 1.00 92.75 179 CYS A O 1
ATOM 1479 N N . LEU A 1 180 ? 4.980 -3.899 -9.016 1.00 90.50 180 LEU A N 1
ATOM 1480 C CA . LEU A 1 180 ? 5.179 -3.910 -7.568 1.00 90.50 180 LEU A CA 1
ATOM 1481 C C . LEU A 1 180 ? 5.225 -2.476 -7.011 1.00 90.50 180 LEU A C 1
ATOM 1483 O O . LEU A 1 180 ? 5.524 -1.549 -7.753 1.00 90.50 180 LEU A O 1
ATOM 1487 N N . PRO A 1 181 ? 4.942 -2.273 -5.716 1.00 84.12 181 PRO A N 1
ATOM 1488 C CA . PRO A 1 181 ? 4.493 -3.279 -4.752 1.00 84.12 181 PRO A CA 1
ATOM 1489 C C . PRO A 1 181 ? 2.970 -3.463 -4.753 1.00 84.12 181 PRO A C 1
ATOM 1491 O O . PRO A 1 181 ? 2.485 -4.466 -4.238 1.00 84.12 181 PRO A O 1
ATOM 1494 N N . ASN A 1 182 ? 2.230 -2.532 -5.365 1.00 81.25 182 ASN A N 1
ATOM 1495 C CA . ASN A 1 182 ? 0.765 -2.483 -5.337 1.00 81.25 182 ASN A CA 1
ATOM 1496 C C . ASN A 1 182 ? 0.073 -3.354 -6.392 1.00 81.25 182 ASN A C 1
ATOM 1498 O O . ASN A 1 182 ? -1.148 -3.438 -6.406 1.00 81.25 182 ASN A O 1
ATOM 1502 N N . LEU A 1 183 ? 0.836 -3.968 -7.297 1.00 88.06 183 LEU A N 1
ATOM 1503 C CA . LEU A 1 183 ? 0.319 -4.753 -8.420 1.00 88.06 183 LEU A CA 1
ATOM 1504 C C . LEU A 1 183 ? -0.661 -3.961 -9.305 1.00 88.06 183 LEU A C 1
ATOM 1506 O O . LEU A 1 183 ? -1.585 -4.516 -9.899 1.00 88.06 183 LEU A O 1
ATOM 1510 N N . GLY A 1 184 ? -0.434 -2.649 -9.424 1.00 89.12 184 GLY A N 1
ATOM 1511 C CA . GLY A 1 184 ? -1.192 -1.790 -10.327 1.00 89.12 184 GLY A CA 1
ATOM 1512 C C . GLY A 1 184 ? -0.939 -2.176 -11.784 1.00 89.12 184 GLY A C 1
ATOM 1513 O O . GLY A 1 184 ? 0.193 -2.499 -12.154 1.00 89.12 184 GLY A O 1
ATOM 1514 N N . LYS A 1 185 ? -1.981 -2.122 -12.621 1.00 92.69 185 LYS A N 1
ATOM 1515 C CA . LYS A 1 185 ? -1.866 -2.356 -14.067 1.00 92.69 185 LYS A CA 1
ATOM 1516 C C . LYS A 1 185 ? -1.496 -1.064 -14.788 1.00 92.69 185 LYS A C 1
ATOM 1518 O O . LYS A 1 185 ? -2.207 -0.069 -14.675 1.00 92.69 185 LYS A O 1
ATOM 1523 N N . GLY A 1 186 ? -0.416 -1.104 -15.558 1.00 94.94 186 GLY A N 1
ATOM 1524 C CA . GLY A 1 186 ? 0.087 0.031 -16.328 1.00 94.94 186 GLY A CA 1
ATOM 1525 C C . GLY A 1 186 ? 0.630 -0.404 -17.683 1.00 94.94 186 GLY A C 1
ATOM 1526 O O . GLY A 1 186 ? 0.594 -1.586 -18.033 1.00 94.94 186 GLY A O 1
ATOM 1527 N N . ARG A 1 187 ? 1.126 0.559 -18.462 1.00 95.75 187 ARG A N 1
ATOM 1528 C CA . ARG A 1 187 ? 1.747 0.299 -19.766 1.00 95.75 187 ARG A CA 1
ATOM 1529 C C . ARG A 1 187 ? 3.189 0.777 -19.775 1.00 95.75 187 ARG A C 1
ATOM 1531 O O . ARG A 1 187 ? 3.418 1.964 -19.562 1.00 95.75 187 ARG A O 1
ATOM 1538 N N . ILE A 1 188 ? 4.140 -0.106 -20.073 1.00 95.50 188 ILE A N 1
ATOM 1539 C CA . ILE A 1 188 ? 5.504 0.327 -20.392 1.00 95.50 188 ILE A CA 1
ATOM 1540 C C . ILE A 1 188 ? 5.450 1.069 -21.724 1.00 95.50 188 ILE A C 1
ATOM 1542 O O . ILE A 1 188 ? 4.890 0.547 -22.687 1.00 95.50 188 ILE A O 1
ATOM 1546 N N . VAL A 1 189 ? 6.041 2.258 -21.785 1.00 95.12 189 VAL A N 1
ATOM 1547 C CA . VAL A 1 189 ? 6.143 3.051 -23.025 1.00 95.12 189 VAL A CA 1
ATOM 1548 C C . VAL A 1 189 ? 7.581 3.384 -23.404 1.00 95.12 189 VAL A C 1
ATOM 1550 O O . VAL A 1 189 ? 7.859 3.732 -24.555 1.00 95.12 189 VAL A O 1
ATOM 1553 N N . LYS A 1 190 ? 8.505 3.298 -22.445 1.00 95.06 190 LYS A N 1
ATOM 1554 C CA . LYS A 1 190 ? 9.909 3.644 -22.640 1.00 95.06 190 LYS A CA 1
ATOM 1555 C C . LYS A 1 190 ? 10.800 2.858 -21.682 1.00 95.06 190 LYS A C 1
ATOM 1557 O O . LYS A 1 190 ? 10.372 2.474 -20.596 1.00 95.06 190 LYS A O 1
ATOM 1562 N N . MET A 1 191 ? 12.031 2.623 -22.105 1.00 94.56 191 MET A N 1
ATOM 1563 C CA . MET A 1 191 ? 13.074 1.924 -21.362 1.00 94.56 191 MET A CA 1
ATOM 1564 C C . MET A 1 191 ? 14.303 2.801 -21.216 1.00 94.56 191 MET A C 1
ATOM 1566 O O . MET A 1 191 ? 14.577 3.635 -22.082 1.00 94.56 191 MET A O 1
ATOM 1570 N N . TYR A 1 192 ? 15.066 2.565 -20.154 1.00 95.19 192 TYR A N 1
ATOM 1571 C CA . TYR A 1 192 ? 16.325 3.244 -19.892 1.00 95.19 192 TYR A CA 1
ATOM 1572 C C . TYR A 1 192 ? 17.362 2.282 -19.311 1.00 95.19 192 TYR A C 1
ATOM 1574 O O . TYR A 1 192 ? 17.013 1.427 -18.499 1.00 95.19 192 TYR A O 1
ATOM 1582 N N . ARG A 1 193 ? 18.639 2.468 -19.665 1.00 93.75 193 ARG A N 1
ATOM 1583 C CA . ARG A 1 193 ? 19.777 1.772 -19.029 1.00 93.75 193 ARG A CA 1
ATOM 1584 C C . ARG A 1 193 ? 20.211 2.418 -17.706 1.00 93.75 193 ARG A C 1
ATOM 1586 O O . ARG A 1 193 ? 20.863 1.793 -16.882 1.00 93.75 193 ARG A O 1
ATOM 1593 N N . GLN A 1 194 ? 19.818 3.670 -17.482 1.00 93.12 194 GLN A N 1
ATOM 1594 C CA . GLN A 1 194 ? 20.072 4.421 -16.251 1.00 93.12 194 GLN A CA 1
ATOM 1595 C C . GLN A 1 194 ? 18.872 5.302 -15.904 1.00 93.12 194 GLN A C 1
ATOM 1597 O O . GLN A 1 194 ? 18.007 5.539 -16.746 1.00 93.12 194 GLN A O 1
ATOM 1602 N N . ILE A 1 195 ? 18.818 5.815 -14.678 1.00 94.44 195 ILE A N 1
ATOM 1603 C CA . ILE A 1 195 ? 17.771 6.764 -14.285 1.00 94.44 195 ILE A CA 1
ATOM 1604 C C . ILE A 1 195 ? 17.920 8.037 -15.146 1.00 94.44 195 ILE A C 1
ATOM 1606 O O . ILE A 1 195 ? 18.998 8.631 -15.139 1.00 94.44 195 ILE A O 1
ATOM 1610 N N . PRO A 1 196 ? 16.893 8.444 -15.917 1.00 93.19 196 PRO A N 1
ATOM 1611 C CA . PRO A 1 196 ? 16.979 9.618 -16.780 1.00 93.19 196 PRO A CA 1
ATOM 1612 C C . PRO A 1 196 ? 17.012 10.910 -15.961 1.00 93.19 196 PRO A C 1
ATOM 1614 O O . PRO A 1 196 ? 16.400 10.984 -14.902 1.00 93.19 196 PRO A O 1
ATOM 1617 N N . GLU A 1 197 ? 17.635 11.961 -16.492 1.00 89.06 197 GLU A N 1
ATOM 1618 C CA . GLU A 1 197 ? 17.706 13.279 -15.832 1.00 89.06 197 GLU A CA 1
ATOM 1619 C C . GLU A 1 197 ? 16.327 13.915 -15.600 1.00 89.06 197 GLU A C 1
ATOM 1621 O O . GLU A 1 197 ? 16.137 14.673 -14.656 1.00 89.06 197 GLU A O 1
ATOM 1626 N N . SER A 1 198 ? 15.339 13.569 -16.431 1.00 87.06 198 SER A N 1
ATOM 1627 C CA . SER A 1 198 ? 13.946 14.000 -16.275 1.00 87.06 198 SER A CA 1
ATOM 1628 C C . SER A 1 198 ? 13.190 13.260 -15.162 1.00 87.06 198 SER A C 1
ATOM 1630 O O . SER A 1 198 ? 12.011 13.527 -14.940 1.00 87.06 198 SER A O 1
ATOM 1632 N N . SER A 1 199 ? 13.817 12.272 -14.521 1.00 88.06 199 SER A N 1
ATOM 1633 C CA . SER A 1 199 ? 13.231 11.507 -13.422 1.00 88.06 199 SER A CA 1
ATOM 1634 C C . SER A 1 199 ? 13.082 12.381 -12.172 1.00 88.06 199 SER A C 1
ATOM 1636 O O . SER A 1 199 ? 13.973 13.175 -11.874 1.00 88.06 199 SER A O 1
ATOM 1638 N N . PRO A 1 200 ? 12.035 12.176 -11.350 1.00 85.81 200 PRO A N 1
ATOM 1639 C CA . PRO A 1 200 ? 11.977 12.773 -10.013 1.00 85.81 200 PRO A CA 1
ATOM 1640 C C . PRO A 1 200 ? 13.074 12.235 -9.075 1.00 85.81 200 PRO A C 1
ATOM 1642 O O . PRO A 1 200 ? 13.307 12.793 -8.004 1.00 85.81 200 PRO A O 1
ATOM 1645 N N . PHE A 1 201 ? 13.738 11.138 -9.454 1.00 91.19 201 PHE A N 1
ATOM 1646 C CA . PHE A 1 201 ? 14.858 10.556 -8.724 1.00 91.19 201 PHE A CA 1
ATOM 1647 C C . PHE A 1 201 ? 16.187 10.977 -9.354 1.00 91.19 201 PHE A C 1
ATOM 1649 O O . PHE A 1 201 ? 16.452 10.649 -10.505 1.00 91.19 201 PHE A O 1
ATOM 1656 N N . GLN A 1 202 ? 17.052 11.611 -8.568 1.00 89.88 202 GLN A N 1
ATOM 1657 C CA . GLN A 1 202 ? 18.426 11.966 -8.926 1.00 89.88 202 GLN A CA 1
ATOM 1658 C C . GLN A 1 202 ? 19.330 10.733 -9.042 1.00 89.88 202 GLN A C 1
ATOM 1660 O O . GLN A 1 202 ? 20.272 10.718 -9.826 1.00 89.88 202 GLN A O 1
ATOM 1665 N N . ASN A 1 203 ? 19.091 9.705 -8.224 1.00 93.75 203 ASN A N 1
ATOM 1666 C CA . ASN A 1 203 ? 19.886 8.480 -8.209 1.00 93.75 203 ASN A CA 1
ATOM 1667 C C . ASN A 1 203 ? 19.115 7.308 -7.582 1.00 93.75 203 ASN A C 1
ATOM 1669 O O . ASN A 1 203 ? 18.035 7.468 -7.002 1.00 93.75 203 ASN A O 1
ATOM 1673 N N . TYR A 1 204 ? 19.696 6.110 -7.676 1.00 95.56 204 TYR A N 1
ATOM 1674 C CA . TYR A 1 204 ? 19.071 4.890 -7.169 1.00 95.56 204 TYR A CA 1
ATOM 1675 C C . TYR A 1 204 ? 18.887 4.908 -5.645 1.00 95.56 204 TYR A C 1
ATOM 1677 O O . TYR A 1 204 ? 17.880 4.414 -5.147 1.00 95.56 204 TYR A O 1
ATOM 1685 N N . THR A 1 205 ? 19.790 5.534 -4.883 1.00 95.06 205 THR A N 1
ATOM 1686 C CA . THR A 1 205 ? 19.638 5.678 -3.425 1.00 95.06 205 THR A CA 1
ATOM 1687 C C . THR A 1 205 ? 18.376 6.459 -3.070 1.00 95.06 205 THR A C 1
ATOM 1689 O O . THR A 1 205 ? 17.620 6.031 -2.197 1.00 95.06 205 THR A O 1
ATOM 1692 N N . GLN A 1 206 ? 18.094 7.552 -3.782 1.00 94.06 206 GLN A N 1
ATOM 1693 C CA . GLN A 1 206 ? 16.861 8.312 -3.590 1.00 94.06 206 GLN A CA 1
ATOM 1694 C C . GLN A 1 206 ? 15.621 7.483 -3.949 1.00 94.06 206 GLN A C 1
ATOM 1696 O O . GLN A 1 206 ? 14.645 7.504 -3.200 1.00 94.06 206 GLN A O 1
ATOM 1701 N N . MET A 1 207 ? 15.674 6.697 -5.033 1.00 93.94 207 MET A N 1
ATOM 1702 C CA . MET A 1 207 ? 14.600 5.763 -5.386 1.00 93.94 207 MET A CA 1
ATOM 1703 C C . MET A 1 207 ? 14.368 4.732 -4.267 1.00 93.94 207 MET A C 1
ATOM 1705 O O . MET A 1 207 ? 13.230 4.551 -3.845 1.00 93.94 207 MET A O 1
ATOM 1709 N N . LYS A 1 208 ? 15.417 4.111 -3.708 1.00 93.25 208 LYS A N 1
ATOM 1710 C CA . LYS A 1 208 ? 15.286 3.173 -2.573 1.00 93.25 208 LYS A CA 1
ATOM 1711 C C . LYS A 1 208 ? 14.600 3.808 -1.370 1.00 93.25 208 LYS A C 1
ATOM 1713 O O . LYS A 1 208 ? 13.691 3.205 -0.803 1.00 93.25 208 LYS A O 1
ATOM 1718 N N . SER A 1 209 ? 15.014 5.018 -0.999 1.00 89.88 209 SER A N 1
ATOM 1719 C CA . SER A 1 209 ? 14.402 5.757 0.106 1.00 89.88 209 SER A CA 1
ATOM 1720 C C . SER A 1 209 ? 12.936 6.070 -0.174 1.00 89.88 209 SER A C 1
ATOM 1722 O O . SER A 1 209 ? 12.098 5.847 0.695 1.00 89.88 209 SER A O 1
ATOM 1724 N N . TYR A 1 210 ? 12.605 6.513 -1.392 1.00 89.19 210 TYR A N 1
ATOM 1725 C CA . TYR A 1 210 ? 11.220 6.741 -1.796 1.00 89.19 210 TYR A CA 1
ATOM 1726 C C . TYR A 1 210 ? 10.387 5.465 -1.678 1.00 89.19 210 TYR A C 1
ATOM 1728 O O . TYR A 1 210 ? 9.339 5.492 -1.044 1.00 89.19 210 TYR A O 1
ATOM 1736 N N . TRP A 1 211 ? 10.858 4.340 -2.219 1.00 88.94 211 TRP A N 1
ATOM 1737 C CA . TRP A 1 211 ? 10.118 3.078 -2.200 1.00 88.94 211 TRP A CA 1
ATOM 1738 C C . TRP A 1 211 ? 9.921 2.522 -0.789 1.00 88.94 211 TRP A C 1
ATOM 1740 O O . TRP A 1 211 ? 8.810 2.119 -0.442 1.00 88.94 211 TRP A O 1
ATOM 1750 N N . LYS A 1 212 ? 10.966 2.572 0.044 1.00 84.88 212 LYS A N 1
ATOM 1751 C CA . LYS A 1 212 ? 10.888 2.177 1.452 1.00 84.88 212 LYS A CA 1
ATOM 1752 C C . LYS A 1 212 ? 9.900 3.055 2.218 1.00 84.88 212 LYS A C 1
ATOM 1754 O O . LYS A 1 212 ? 9.045 2.531 2.913 1.00 84.88 212 LYS A O 1
ATOM 1759 N N . ASN A 1 213 ? 9.996 4.376 2.085 1.00 81.31 213 ASN A N 1
ATOM 1760 C CA . ASN A 1 213 ? 9.182 5.297 2.880 1.00 81.31 213 ASN A CA 1
ATOM 1761 C C . ASN A 1 213 ? 7.727 5.372 2.391 1.00 81.31 213 ASN A C 1
ATOM 1763 O O . ASN A 1 213 ? 6.821 5.578 3.191 1.00 81.31 213 ASN A O 1
ATOM 1767 N N . THR A 1 214 ? 7.510 5.213 1.085 1.00 78.69 214 THR A N 1
ATOM 1768 C CA . THR A 1 214 ? 6.187 5.307 0.453 1.00 78.69 214 THR A CA 1
ATOM 1769 C C . THR A 1 214 ? 5.418 4.000 0.567 1.00 78.69 214 THR A C 1
ATOM 1771 O O . THR A 1 214 ? 4.237 4.005 0.902 1.00 78.69 214 THR A O 1
ATOM 1774 N N . TYR A 1 215 ? 6.082 2.879 0.281 1.00 79.31 215 TYR A N 1
ATOM 1775 C CA . TYR A 1 215 ? 5.423 1.585 0.127 1.00 79.31 215 TYR A CA 1
ATOM 1776 C C . TYR A 1 215 ? 5.888 0.523 1.123 1.00 79.31 215 TYR A C 1
ATOM 1778 O O . TYR A 1 215 ? 5.392 -0.597 1.065 1.00 79.31 215 TYR A O 1
ATOM 1786 N N . GLY A 1 216 ? 6.904 0.800 1.943 1.00 77.25 216 GLY A N 1
ATOM 1787 C CA . GLY A 1 216 ? 7.538 -0.238 2.758 1.00 77.25 216 GLY A CA 1
ATOM 1788 C C . GLY A 1 216 ? 8.390 -1.237 1.988 1.00 77.25 216 GLY A C 1
ATOM 1789 O O . GLY A 1 216 ? 8.940 -2.187 2.551 1.00 77.25 216 GLY A O 1
ATOM 1790 N N . TYR A 1 217 ? 8.514 -1.042 0.677 1.00 85.00 217 TYR A N 1
ATOM 1791 C CA . TYR A 1 217 ? 9.171 -1.992 -0.199 1.00 85.00 217 TYR A CA 1
ATOM 1792 C C . TYR A 1 217 ? 10.662 -1.682 -0.287 1.00 85.00 217 TYR A C 1
ATOM 1794 O O . TYR A 1 217 ? 11.084 -0.648 -0.809 1.00 85.00 217 TYR A O 1
ATOM 1802 N N . ILE A 1 218 ? 11.477 -2.600 0.228 1.00 87.50 218 ILE A N 1
ATOM 1803 C CA . ILE A 1 218 ? 12.934 -2.479 0.208 1.00 87.50 218 ILE A CA 1
ATOM 1804 C C . ILE A 1 218 ? 13.445 -3.017 -1.128 1.00 87.50 218 ILE A C 1
ATOM 1806 O O . ILE A 1 218 ? 13.423 -4.224 -1.365 1.00 87.50 218 ILE A O 1
ATOM 1810 N N . LEU A 1 219 ? 13.920 -2.121 -1.993 1.00 91.50 219 LEU A N 1
ATOM 1811 C CA . LEU A 1 219 ? 14.561 -2.510 -3.249 1.00 91.50 219 LEU A CA 1
ATOM 1812 C C . LEU A 1 219 ? 15.939 -3.170 -2.995 1.00 91.50 219 LEU A C 1
ATOM 1814 O O . LEU A 1 219 ? 16.590 -2.859 -1.989 1.00 91.50 219 LEU A O 1
ATOM 1818 N N . PRO A 1 220 ? 16.422 -4.030 -3.916 1.00 92.88 220 PRO A N 1
ATOM 1819 C CA . PRO A 1 220 ? 17.767 -4.603 -3.889 1.00 92.88 220 PRO A CA 1
ATOM 1820 C C . PRO A 1 220 ? 18.881 -3.567 -3.696 1.00 92.88 220 PRO A C 1
ATOM 1822 O O . PRO A 1 220 ? 18.758 -2.409 -4.101 1.00 92.88 220 PRO A O 1
ATOM 1825 N N . ALA A 1 221 ? 19.999 -3.994 -3.100 1.00 92.38 221 ALA A N 1
ATOM 1826 C CA . ALA A 1 221 ? 21.111 -3.104 -2.765 1.00 92.38 221 ALA A CA 1
ATOM 1827 C C . ALA A 1 221 ? 21.711 -2.412 -4.000 1.00 92.38 221 ALA A C 1
ATOM 1829 O O . ALA A 1 221 ? 21.915 -1.192 -3.963 1.00 92.38 221 ALA A O 1
ATOM 1830 N N . ASN A 1 222 ? 21.921 -3.187 -5.067 1.00 93.69 222 ASN A N 1
ATOM 1831 C CA . ASN A 1 222 ? 22.523 -2.754 -6.324 1.00 93.69 222 ASN A CA 1
ATOM 1832 C C . ASN A 1 222 ? 21.457 -2.225 -7.299 1.00 93.69 222 ASN A C 1
ATOM 1834 O O . ASN A 1 222 ? 20.344 -2.763 -7.317 1.00 93.69 222 ASN A O 1
ATOM 1838 N N . PRO A 1 223 ? 21.775 -1.186 -8.093 1.00 93.88 223 PRO A N 1
ATOM 1839 C CA . PRO A 1 223 ? 20.886 -0.709 -9.145 1.00 93.88 223 PRO A CA 1
ATOM 1840 C C . PRO A 1 223 ? 20.707 -1.781 -10.231 1.00 93.88 223 PRO A C 1
ATOM 1842 O O . PRO A 1 223 ? 21.634 -2.553 -10.474 1.00 93.88 223 PRO A O 1
ATOM 1845 N N . PRO A 1 224 ? 19.538 -1.842 -10.890 1.00 93.19 224 PRO A N 1
ATOM 1846 C CA . PRO A 1 224 ? 19.371 -2.660 -12.084 1.00 93.19 224 PRO A CA 1
ATOM 1847 C C . PRO A 1 224 ? 20.060 -2.044 -13.305 1.00 93.19 224 PRO A C 1
ATOM 1849 O O . PRO A 1 224 ? 20.241 -0.827 -13.378 1.00 93.19 224 PRO A O 1
ATOM 1852 N N . ASP A 1 225 ? 20.280 -2.881 -14.315 1.00 91.44 225 ASP A N 1
ATOM 1853 C CA . ASP A 1 225 ? 20.752 -2.463 -15.642 1.00 91.44 225 ASP A CA 1
ATOM 1854 C C . ASP A 1 225 ? 19.631 -1.879 -16.518 1.00 91.44 225 ASP A C 1
ATOM 1856 O O . ASP A 1 225 ? 19.866 -1.393 -17.622 1.00 91.44 225 ASP A O 1
ATOM 1860 N N . THR A 1 226 ? 18.373 -1.972 -16.075 1.00 93.19 226 THR A N 1
ATOM 1861 C CA . THR A 1 226 ? 17.209 -1.533 -16.852 1.00 93.19 226 THR A CA 1
ATOM 1862 C C . THR A 1 226 ? 16.113 -0.951 -15.968 1.00 93.19 226 THR A C 1
ATOM 1864 O O . THR A 1 226 ? 15.751 -1.500 -14.920 1.00 93.19 226 THR A O 1
ATOM 1867 N N . TYR A 1 227 ? 15.548 0.152 -16.452 1.00 95.50 227 TYR A N 1
ATOM 1868 C CA . TYR A 1 227 ? 14.399 0.845 -15.893 1.00 95.50 227 TYR A CA 1
ATOM 1869 C C . TYR A 1 227 ? 13.309 0.998 -16.956 1.00 95.50 227 TYR A C 1
ATOM 1871 O O . TYR A 1 227 ? 13.592 1.179 -18.141 1.00 95.50 227 TYR A O 1
ATOM 1879 N N . TYR A 1 228 ? 12.059 0.979 -16.515 1.00 95.56 228 TYR A N 1
ATOM 1880 C CA . TYR A 1 228 ? 10.870 1.100 -17.343 1.00 95.56 228 TYR A CA 1
ATOM 1881 C C . TYR A 1 228 ? 10.071 2.337 -16.950 1.00 95.56 228 TYR A C 1
ATOM 1883 O O . TYR A 1 228 ? 9.780 2.551 -15.775 1.00 95.56 228 TYR A O 1
ATOM 1891 N N . ASP A 1 229 ? 9.685 3.127 -17.943 1.00 95.25 229 ASP A N 1
ATOM 1892 C CA . ASP A 1 229 ? 8.686 4.181 -17.802 1.00 95.25 229 ASP A CA 1
ATOM 1893 C C . ASP A 1 229 ? 7.302 3.559 -17.952 1.00 95.25 229 ASP A C 1
ATOM 1895 O O . ASP A 1 229 ? 6.951 3.065 -19.034 1.00 95.25 229 ASP A O 1
ATOM 1899 N N . VAL A 1 230 ? 6.533 3.545 -16.866 1.00 95.75 230 VAL A N 1
ATOM 1900 C CA . VAL A 1 230 ? 5.209 2.928 -16.835 1.00 95.75 230 VAL A CA 1
ATOM 1901 C C . VAL A 1 230 ? 4.151 4.005 -16.684 1.00 95.75 230 VAL A C 1
ATOM 1903 O O . VAL A 1 230 ? 4.164 4.785 -15.734 1.00 95.75 230 VAL A O 1
ATOM 1906 N N . VAL A 1 231 ? 3.207 4.018 -17.621 1.00 94.81 231 VAL A N 1
ATOM 1907 C CA . VAL A 1 231 ? 2.064 4.927 -17.621 1.00 94.81 231 VAL A CA 1
ATOM 1908 C C . VAL A 1 231 ? 0.875 4.259 -16.938 1.00 94.81 231 VAL A C 1
ATOM 1910 O O . VAL A 1 231 ? 0.387 3.218 -17.396 1.00 94.81 231 VAL A O 1
ATOM 1913 N N . PHE A 1 232 ? 0.384 4.890 -15.877 1.00 91.62 232 PHE A N 1
ATOM 1914 C CA . PHE A 1 232 ? -0.869 4.575 -15.201 1.00 91.62 232 PHE A CA 1
ATOM 1915 C C . PHE A 1 232 ? -1.863 5.679 -15.518 1.00 91.62 232 PHE A C 1
ATOM 1917 O O . PHE A 1 232 ? -1.686 6.813 -15.076 1.00 91.62 232 PHE A O 1
ATOM 1924 N N . GLN A 1 233 ? -2.900 5.344 -16.288 1.00 86.81 233 GLN A N 1
ATOM 1925 C CA . GLN A 1 233 ? -3.828 6.336 -16.840 1.00 86.81 233 GLN A CA 1
ATOM 1926 C C . GLN A 1 233 ? -3.040 7.385 -17.651 1.00 86.81 233 GLN A C 1
ATOM 1928 O O . GLN A 1 233 ? -2.544 7.031 -18.722 1.00 86.81 233 GLN A O 1
ATOM 1933 N N . ASP A 1 234 ? -2.842 8.588 -17.098 1.00 81.94 234 ASP A N 1
ATOM 1934 C CA . ASP A 1 234 ? -2.107 9.709 -17.705 1.00 81.94 234 ASP A CA 1
ATOM 1935 C C . ASP A 1 234 ? -0.862 10.142 -16.904 1.00 81.94 234 ASP A C 1
ATOM 1937 O O . ASP A 1 234 ? -0.232 11.153 -17.216 1.00 81.94 234 ASP A O 1
ATOM 1941 N N . LYS A 1 235 ? -0.484 9.393 -15.860 1.00 86.38 235 LYS A N 1
ATOM 1942 C CA . LYS A 1 235 ? 0.709 9.661 -15.041 1.00 86.38 235 LYS A CA 1
ATOM 1943 C C . LYS A 1 235 ? 1.783 8.623 -15.312 1.00 86.38 235 LYS A C 1
ATOM 1945 O O . LYS A 1 235 ? 1.477 7.440 -15.456 1.00 86.38 235 LYS A O 1
ATOM 1950 N N . THR A 1 236 ? 3.039 9.050 -15.346 1.00 89.00 236 THR A N 1
ATOM 1951 C CA . THR A 1 236 ? 4.172 8.143 -15.539 1.00 89.00 236 THR A CA 1
ATOM 1952 C C . THR A 1 236 ? 4.968 7.980 -14.252 1.00 89.00 236 THR A C 1
ATOM 1954 O O . THR A 1 236 ? 5.049 8.890 -13.426 1.00 89.00 236 THR A O 1
ATOM 1957 N N . MET A 1 237 ? 5.534 6.794 -14.056 1.00 91.62 237 MET A N 1
ATOM 1958 C CA . MET A 1 237 ? 6.458 6.514 -12.966 1.00 91.62 237 MET A CA 1
ATOM 1959 C C . MET A 1 237 ? 7.545 5.562 -13.459 1.00 91.62 237 MET A C 1
ATOM 1961 O O . MET A 1 237 ? 7.287 4.629 -14.221 1.00 91.62 237 MET A O 1
ATOM 1965 N N . LEU A 1 238 ? 8.773 5.814 -13.008 1.00 94.81 238 LEU A N 1
ATOM 1966 C CA . LEU A 1 238 ? 9.941 5.018 -13.353 1.00 94.81 238 LEU A CA 1
ATOM 1967 C C . LEU A 1 238 ? 10.072 3.816 -12.411 1.00 94.81 238 LEU A C 1
ATOM 1969 O O . LEU A 1 238 ? 10.116 3.980 -11.189 1.00 94.81 238 LEU A O 1
ATOM 1973 N N . TYR A 1 239 ? 10.197 2.622 -12.985 1.00 95.31 239 TYR A N 1
ATOM 1974 C CA . TYR A 1 239 ? 10.336 1.362 -12.261 1.00 95.31 239 TYR A CA 1
ATOM 1975 C C . TYR A 1 239 ? 11.649 0.658 -12.598 1.00 95.31 239 TYR A C 1
ATOM 1977 O O . TYR A 1 239 ? 12.006 0.575 -13.771 1.00 95.31 239 TYR A O 1
ATOM 1985 N N . PRO A 1 240 ? 12.351 0.078 -11.615 1.00 95.25 240 PRO A N 1
ATOM 1986 C CA . PRO A 1 240 ? 13.406 -0.891 -11.894 1.00 95.25 240 PRO A CA 1
ATOM 1987 C C . PRO A 1 2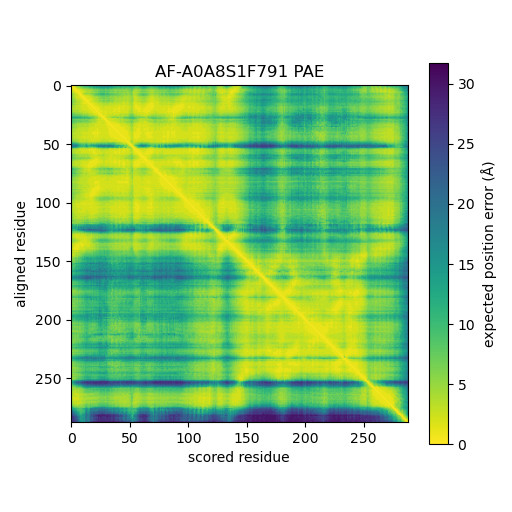40 ? 12.810 -2.188 -12.479 1.00 95.25 240 PRO A C 1
ATOM 1989 O O . PRO A 1 240 ? 11.686 -2.557 -12.128 1.00 95.25 240 PRO A O 1
ATOM 1992 N N . PHE A 1 241 ? 13.545 -2.902 -13.345 1.00 93.25 241 PHE A N 1
ATOM 1993 C CA . PHE A 1 241 ? 12.993 -4.049 -14.097 1.00 93.25 241 PHE A CA 1
ATOM 1994 C C . PHE A 1 241 ? 12.343 -5.127 -13.214 1.00 93.25 241 PHE A C 1
ATOM 1996 O O . PHE A 1 241 ? 11.266 -5.626 -13.529 1.00 93.25 241 PHE A O 1
ATOM 2003 N N . PHE A 1 242 ? 12.952 -5.438 -12.066 1.00 92.31 242 PHE A N 1
ATOM 2004 C CA . PHE A 1 242 ? 12.468 -6.454 -11.127 1.00 92.31 242 PHE A CA 1
ATOM 2005 C C . PHE A 1 242 ? 11.164 -6.067 -10.412 1.00 92.31 242 PHE A C 1
ATOM 2007 O O . PHE A 1 242 ? 10.564 -6.900 -9.736 1.00 92.31 242 PHE A O 1
ATOM 2014 N N . CYS A 1 243 ? 10.711 -4.819 -10.549 1.00 93.75 243 CYS A N 1
ATOM 2015 C CA . CYS A 1 243 ? 9.420 -4.355 -10.046 1.00 93.75 243 CYS A CA 1
ATOM 2016 C C . CYS A 1 243 ? 8.322 -4.343 -11.112 1.00 93.75 243 CYS A C 1
ATOM 2018 O O . CYS A 1 243 ? 7.181 -4.016 -10.791 1.00 93.75 243 CYS A O 1
ATOM 2020 N N . VAL A 1 244 ? 8.636 -4.682 -12.360 1.00 95.00 244 VAL A N 1
ATOM 2021 C CA . VAL A 1 244 ? 7.667 -4.757 -13.452 1.00 95.00 244 VAL A CA 1
ATOM 2022 C C . VAL A 1 244 ? 7.449 -6.220 -13.785 1.00 95.00 244 VAL A C 1
ATOM 2024 O O . VAL A 1 244 ? 8.410 -6.953 -13.964 1.00 95.00 244 VAL A O 1
ATOM 2027 N N . LEU A 1 245 ? 6.198 -6.656 -13.844 1.00 94.19 245 LEU A N 1
ATOM 2028 C CA . LEU A 1 245 ? 5.815 -8.043 -14.083 1.00 94.19 245 LEU A CA 1
ATOM 2029 C C . LEU A 1 245 ? 4.951 -8.107 -15.352 1.00 94.19 245 LEU A C 1
ATOM 2031 O O . LEU A 1 245 ? 4.053 -7.275 -15.510 1.00 94.19 245 LEU A O 1
ATOM 2035 N N . PRO A 1 246 ? 5.146 -9.091 -16.246 1.00 92.44 246 PRO A N 1
ATOM 2036 C CA . PRO A 1 246 ? 4.292 -9.254 -17.423 1.00 92.44 246 PRO A CA 1
ATOM 2037 C C . PRO A 1 246 ? 2.856 -9.622 -17.030 1.00 92.44 246 PRO A C 1
ATOM 2039 O O . PRO A 1 246 ? 1.899 -9.234 -17.694 1.00 92.44 246 PRO A O 1
ATOM 2042 N N . THR A 1 247 ? 2.694 -10.335 -15.916 1.00 89.38 247 THR A N 1
ATOM 2043 C CA . THR A 1 247 ? 1.402 -10.722 -15.348 1.00 89.38 247 THR A CA 1
ATOM 2044 C C . THR A 1 247 ? 1.435 -10.586 -13.825 1.00 89.38 247 THR A C 1
ATOM 2046 O O . THR A 1 247 ? 2.509 -10.740 -13.237 1.00 89.38 247 THR A O 1
ATOM 2049 N N . PRO A 1 248 ? 0.286 -10.361 -13.157 1.00 87.94 248 PRO A N 1
ATOM 2050 C CA . PRO A 1 248 ? 0.219 -10.399 -11.698 1.00 87.94 248 PRO A CA 1
ATOM 2051 C C . PRO A 1 248 ? 0.731 -11.742 -11.152 1.00 87.94 248 PRO A C 1
ATOM 2053 O O . PRO A 1 248 ? 0.510 -12.763 -11.815 1.00 87.94 248 PRO A O 1
ATOM 2056 N N . PRO A 1 249 ? 1.360 -11.777 -9.960 1.00 87.69 249 PRO A N 1
ATOM 2057 C CA . PRO A 1 249 ? 1.765 -13.021 -9.318 1.00 87.69 249 PRO A CA 1
ATOM 2058 C C . PRO A 1 249 ? 0.603 -14.013 -9.252 1.00 87.69 249 PRO A C 1
ATOM 2060 O O . PRO A 1 249 ? -0.506 -13.637 -8.876 1.00 87.69 249 PRO A O 1
ATOM 2063 N N . GLN A 1 250 ? 0.849 -15.263 -9.645 1.00 84.19 250 GLN A N 1
ATOM 2064 C CA . GLN A 1 250 ? -0.180 -16.307 -9.667 1.00 84.19 250 GLN A CA 1
ATOM 2065 C C . GLN A 1 250 ? 0.108 -17.375 -8.608 1.00 84.19 250 GLN A C 1
ATOM 2067 O O . GLN A 1 250 ? 1.269 -17.791 -8.492 1.00 84.19 250 GLN A O 1
ATOM 2072 N N . PRO A 1 251 ? -0.912 -17.858 -7.873 1.00 82.81 251 PRO A N 1
ATOM 2073 C CA . PRO A 1 251 ? -0.757 -18.983 -6.961 1.00 82.81 251 PRO A CA 1
ATOM 2074 C C . PRO A 1 251 ? -0.247 -20.225 -7.695 1.00 82.81 251 PRO A C 1
ATOM 2076 O O . PRO A 1 251 ? -0.728 -20.585 -8.772 1.00 82.81 251 PRO A O 1
ATOM 2079 N N . ILE A 1 252 ? 0.732 -20.904 -7.106 1.00 82.88 252 ILE A N 1
ATOM 2080 C CA . ILE A 1 252 ? 1.239 -22.181 -7.596 1.00 82.88 252 ILE A CA 1
ATOM 2081 C C . ILE A 1 252 ? 0.367 -23.291 -6.986 1.00 82.88 252 ILE A C 1
ATOM 2083 O O . ILE A 1 252 ? 0.330 -23.434 -5.763 1.00 82.88 252 ILE A O 1
ATOM 2087 N N . PRO A 1 253 ? -0.313 -24.122 -7.796 1.00 68.75 253 PRO A N 1
ATOM 2088 C CA . PRO A 1 253 ? -1.275 -25.111 -7.296 1.00 68.75 253 PRO A CA 1
ATOM 2089 C C . PRO A 1 253 ? -0.633 -26.318 -6.580 1.00 68.75 253 PRO A C 1
ATOM 2091 O O . PRO A 1 253 ? -1.340 -27.182 -6.059 1.00 68.75 253 PRO A O 1
ATOM 2094 N N . TYR A 1 254 ? 0.698 -26.431 -6.568 1.00 62.41 254 TYR A N 1
ATOM 2095 C CA . TYR A 1 254 ? 1.397 -27.668 -6.225 1.00 62.41 254 TYR A CA 1
ATOM 2096 C C . TYR A 1 254 ? 1.689 -27.816 -4.718 1.00 62.41 254 TYR A C 1
ATOM 2098 O O . TYR A 1 254 ? 2.353 -26.985 -4.107 1.00 62.41 254 TYR A O 1
ATOM 2106 N N . LYS A 1 255 ? 1.221 -28.927 -4.126 1.00 60.53 255 LYS A N 1
ATOM 2107 C CA . LYS A 1 255 ? 1.218 -29.232 -2.676 1.00 60.53 255 LYS A CA 1
ATOM 2108 C C . LYS A 1 255 ? 2.568 -29.668 -2.067 1.00 60.53 255 LYS A C 1
ATOM 2110 O O . LYS A 1 255 ? 2.598 -30.035 -0.894 1.00 60.53 255 LYS A O 1
ATOM 2115 N N . LYS A 1 256 ? 3.684 -29.677 -2.810 1.00 60.41 256 LYS A N 1
ATOM 2116 C CA . LYS A 1 256 ? 4.960 -30.210 -2.273 1.00 60.41 256 LYS A CA 1
ATOM 2117 C C . LYS A 1 256 ? 5.605 -29.351 -1.181 1.00 60.41 256 LYS A C 1
ATOM 2119 O O . LYS A 1 256 ? 6.401 -29.882 -0.423 1.00 60.41 256 LYS A O 1
ATOM 2124 N N . ASP A 1 257 ? 5.219 -28.086 -1.049 1.00 71.69 257 ASP A N 1
ATOM 2125 C CA . ASP A 1 257 ? 5.765 -27.176 -0.032 1.00 71.69 257 ASP A CA 1
ATOM 2126 C C . ASP A 1 257 ? 4.773 -26.901 1.115 1.00 71.69 257 ASP A C 1
ATOM 2128 O O . ASP A 1 257 ? 4.834 -25.851 1.751 1.00 71.69 257 ASP A O 1
ATOM 2132 N N . THR A 1 258 ? 3.835 -27.819 1.390 1.00 74.69 258 THR A N 1
ATOM 2133 C CA . THR A 1 258 ? 2.804 -27.608 2.429 1.00 74.69 258 THR A CA 1
ATOM 2134 C C . THR A 1 258 ? 3.424 -27.350 3.807 1.00 74.69 258 THR A C 1
ATOM 2136 O O . THR A 1 258 ? 2.973 -26.443 4.500 1.00 74.69 258 THR A O 1
ATOM 2139 N N . ASP A 1 259 ? 4.512 -28.045 4.155 1.00 81.94 259 ASP A N 1
ATOM 2140 C CA . ASP A 1 259 ? 5.224 -27.833 5.423 1.00 81.94 259 ASP A CA 1
ATOM 2141 C C . ASP A 1 259 ? 5.917 -26.470 5.475 1.00 81.94 259 ASP A C 1
ATOM 2143 O O . ASP A 1 259 ? 5.847 -25.773 6.483 1.00 81.94 259 ASP A O 1
ATOM 2147 N N . ARG A 1 260 ? 6.540 -26.032 4.371 1.00 82.69 260 ARG A N 1
ATOM 2148 C CA . ARG A 1 260 ? 7.141 -24.691 4.286 1.00 82.69 260 ARG A CA 1
ATOM 2149 C C . ARG A 1 260 ? 6.088 -23.596 4.409 1.00 82.69 260 ARG A C 1
ATOM 2151 O O . ARG A 1 260 ? 6.319 -22.621 5.114 1.00 82.69 260 ARG A O 1
ATOM 2158 N N . LEU A 1 261 ? 4.938 -23.760 3.755 1.00 83.44 261 LEU A N 1
ATOM 2159 C CA . LEU A 1 261 ? 3.818 -22.822 3.856 1.00 83.44 261 LEU A CA 1
ATOM 2160 C C . LEU A 1 261 ? 3.227 -22.797 5.268 1.00 83.44 261 LEU A C 1
ATOM 2162 O O . LEU A 1 261 ? 2.934 -21.720 5.779 1.00 83.44 261 LEU A O 1
ATOM 2166 N N . ALA A 1 262 ? 3.076 -23.960 5.904 1.00 83.25 262 ALA A N 1
ATOM 2167 C CA . ALA A 1 262 ? 2.610 -24.057 7.281 1.00 83.25 262 ALA A CA 1
ATOM 2168 C C . ALA A 1 262 ? 3.598 -23.389 8.246 1.00 83.25 262 ALA A C 1
ATOM 2170 O O . ALA A 1 262 ? 3.175 -22.587 9.071 1.00 83.25 262 ALA A O 1
ATOM 2171 N N . ASN A 1 263 ? 4.901 -23.644 8.100 1.00 86.31 263 ASN A N 1
ATOM 2172 C CA . ASN A 1 263 ? 5.941 -23.019 8.918 1.00 86.31 263 ASN A CA 1
ATOM 2173 C C . ASN A 1 263 ? 5.978 -21.500 8.724 1.00 86.31 263 ASN A C 1
ATOM 2175 O O . ASN A 1 263 ? 5.952 -20.775 9.712 1.00 86.31 263 ASN A O 1
ATOM 2179 N N . ALA A 1 264 ? 5.940 -21.014 7.479 1.00 85.12 264 ALA A N 1
ATOM 2180 C CA . ALA A 1 264 ? 5.879 -19.582 7.190 1.00 85.12 264 ALA A CA 1
ATOM 2181 C C . ALA A 1 264 ? 4.624 -18.929 7.795 1.00 85.12 264 ALA A C 1
ATOM 2183 O O . ALA A 1 264 ? 4.707 -17.849 8.375 1.00 85.12 264 ALA A O 1
ATOM 2184 N N . LEU A 1 265 ? 3.467 -19.601 7.718 1.00 87.38 265 LEU A N 1
ATOM 2185 C CA . LEU A 1 265 ? 2.243 -19.133 8.368 1.00 87.38 265 LEU A CA 1
ATOM 2186 C C . LEU A 1 265 ? 2.393 -19.115 9.897 1.00 87.38 265 LEU A C 1
ATOM 2188 O O . LEU A 1 265 ? 1.974 -18.154 10.529 1.00 87.38 265 LEU A O 1
ATOM 2192 N N . GLN A 1 266 ? 3.004 -20.134 10.507 1.00 87.94 266 GLN A N 1
ATOM 2193 C CA . GLN A 1 266 ? 3.226 -20.163 11.957 1.00 87.94 266 GLN A CA 1
ATOM 2194 C C . GLN A 1 266 ? 4.208 -19.081 12.425 1.00 87.94 266 GLN A C 1
ATOM 2196 O O . GLN A 1 266 ? 3.961 -18.449 13.452 1.00 87.94 266 GLN A O 1
ATOM 2201 N N . GLU A 1 267 ? 5.286 -18.827 11.681 1.00 88.44 267 GLU A N 1
ATOM 2202 C CA . GLU A 1 267 ? 6.220 -17.726 11.950 1.00 88.44 267 GLU A CA 1
ATOM 2203 C C . GLU A 1 267 ? 5.514 -16.373 11.860 1.00 88.44 267 GLU A C 1
ATOM 2205 O O . GLU A 1 267 ? 5.561 -15.591 12.811 1.00 88.44 267 GLU A O 1
ATOM 2210 N N . PHE A 1 268 ? 4.763 -16.148 10.778 1.00 87.75 268 PHE A N 1
ATOM 2211 C CA . PHE A 1 268 ? 3.948 -14.951 10.611 1.00 87.75 268 PHE A CA 1
ATOM 2212 C C . PHE A 1 268 ? 2.972 -14.769 11.784 1.00 87.75 268 PHE A C 1
ATOM 2214 O O . PHE A 1 268 ? 2.891 -13.692 12.366 1.00 87.75 268 PHE A O 1
ATOM 2221 N N . LEU A 1 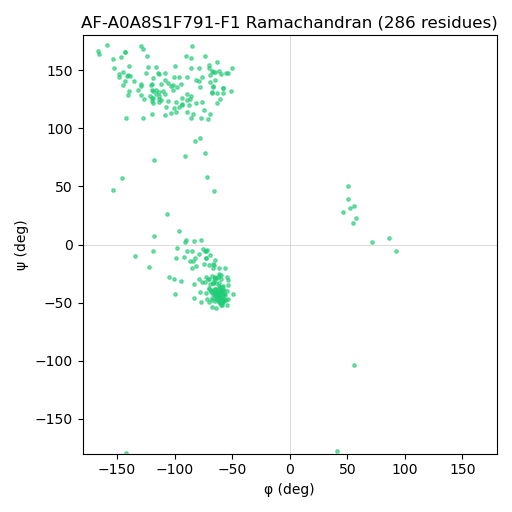269 ? 2.246 -15.822 12.174 1.00 86.88 269 LEU A N 1
ATOM 2222 C CA . LEU A 1 269 ? 1.272 -15.764 13.267 1.00 86.88 269 LEU A CA 1
ATOM 2223 C C . LEU A 1 269 ? 1.924 -15.524 14.631 1.00 86.88 269 LEU A C 1
ATOM 2225 O O . LEU A 1 269 ? 1.322 -14.883 15.495 1.00 86.88 269 LEU A O 1
ATOM 2229 N N . LYS A 1 270 ? 3.138 -16.035 14.846 1.00 87.00 270 LYS A N 1
ATOM 2230 C CA . LYS A 1 270 ? 3.921 -15.777 16.057 1.00 87.00 270 LYS A CA 1
ATOM 2231 C C . LYS A 1 270 ? 4.298 -14.299 16.153 1.00 87.00 270 LYS A C 1
ATOM 2233 O O . LYS A 1 270 ? 4.066 -13.698 17.203 1.00 87.00 270 LYS A O 1
ATOM 2238 N N . ASP A 1 271 ? 4.820 -13.720 15.074 1.00 86.06 271 ASP A N 1
ATOM 2239 C CA . ASP A 1 271 ? 5.174 -12.296 15.015 1.00 86.06 271 ASP A CA 1
ATOM 2240 C C . ASP A 1 271 ? 3.936 -11.408 15.140 1.00 86.06 271 ASP A C 1
ATOM 2242 O O . ASP A 1 271 ? 3.925 -10.467 15.936 1.00 86.06 271 ASP A O 1
ATOM 2246 N N . PHE A 1 272 ? 2.864 -11.766 14.430 1.00 84.31 272 PHE A N 1
ATOM 2247 C CA . PHE A 1 272 ? 1.574 -11.092 14.501 1.00 84.31 272 PHE A CA 1
ATOM 2248 C C . PHE A 1 272 ? 1.063 -11.031 15.942 1.00 84.31 272 PHE A C 1
ATOM 2250 O O . PHE A 1 272 ? 0.797 -9.949 16.453 1.00 84.31 272 PHE A O 1
ATOM 2257 N N . ARG A 1 273 ? 1.019 -12.169 16.649 1.00 80.88 273 ARG A N 1
ATOM 2258 C CA . ARG A 1 273 ? 0.593 -12.208 18.058 1.00 80.88 273 ARG A CA 1
ATOM 2259 C C . ARG A 1 273 ? 1.488 -11.373 18.970 1.00 80.88 273 ARG A C 1
ATOM 2261 O O . ARG A 1 273 ? 1.008 -10.841 19.966 1.00 80.88 273 ARG A O 1
ATOM 2268 N N . GLN A 1 274 ? 2.786 -11.283 18.682 1.00 78.94 274 GLN A N 1
ATOM 2269 C CA . GLN A 1 274 ? 3.705 -10.466 19.475 1.00 78.94 274 GLN A CA 1
ATOM 2270 C C . GLN A 1 274 ? 3.421 -8.967 19.305 1.00 78.94 274 GLN A C 1
ATOM 2272 O O . GLN A 1 274 ? 3.489 -8.228 20.285 1.00 78.94 274 GLN A O 1
ATOM 2277 N N . ILE A 1 275 ? 3.110 -8.530 18.083 1.00 75.44 275 ILE A N 1
ATOM 2278 C CA . ILE A 1 275 ? 2.709 -7.152 17.778 1.00 75.44 275 ILE A CA 1
ATOM 2279 C C . ILE A 1 275 ? 1.354 -6.855 18.409 1.00 75.44 275 ILE A C 1
ATOM 2281 O O . ILE A 1 275 ? 1.239 -5.910 19.184 1.00 75.44 275 ILE A O 1
ATOM 2285 N N . THR A 1 276 ? 0.343 -7.684 18.140 1.00 67.25 276 THR A N 1
ATOM 2286 C CA . THR A 1 276 ? -1.010 -7.431 18.639 1.00 67.25 276 THR A CA 1
ATOM 2287 C C . THR A 1 276 ? -1.056 -7.421 20.156 1.00 67.25 276 THR A C 1
ATOM 2289 O O . THR A 1 276 ? -1.745 -6.593 20.718 1.00 67.25 276 THR A O 1
ATOM 2292 N N . ARG A 1 277 ? -0.281 -8.250 20.861 1.00 60.75 277 ARG A N 1
ATOM 2293 C CA . ARG A 1 277 ? -0.218 -8.163 22.330 1.00 60.75 277 ARG A CA 1
ATOM 2294 C C . ARG A 1 277 ? 0.383 -6.856 22.846 1.00 60.75 277 ARG A C 1
ATOM 2296 O O . ARG A 1 277 ? 0.047 -6.428 23.936 1.00 60.75 277 ARG A O 1
ATOM 2303 N N . ARG A 1 278 ? 1.271 -6.201 22.098 1.00 57.81 278 ARG A N 1
ATOM 2304 C CA . ARG A 1 278 ? 1.804 -4.889 22.503 1.00 57.81 278 ARG A CA 1
ATOM 2305 C C . ARG A 1 278 ? 0.807 -3.772 22.227 1.00 57.81 278 ARG A C 1
ATOM 2307 O O . ARG A 1 278 ? 0.638 -2.902 23.068 1.00 57.81 278 ARG A O 1
ATOM 2314 N N . THR A 1 279 ? 0.139 -3.829 21.079 1.00 56.69 279 THR A N 1
ATOM 2315 C CA . THR A 1 279 ? -0.696 -2.725 20.602 1.00 56.69 279 THR A CA 1
ATOM 2316 C C . THR A 1 279 ? -2.168 -2.877 20.976 1.00 56.69 279 THR A C 1
ATOM 2318 O O . THR A 1 279 ? -2.809 -1.877 21.223 1.00 56.69 279 THR A O 1
ATOM 2321 N N . LEU A 1 280 ? -2.714 -4.091 21.089 1.00 55.25 280 LEU A N 1
ATOM 2322 C CA . LEU A 1 280 ? -4.134 -4.353 21.379 1.00 55.25 280 LEU A CA 1
ATOM 2323 C C . LEU A 1 280 ? -4.426 -4.717 22.841 1.00 55.25 280 LEU A C 1
ATOM 2325 O O . LEU A 1 280 ? -5.504 -4.366 23.324 1.00 55.25 280 LEU A O 1
ATOM 2329 N N . ASP A 1 281 ? -3.490 -5.341 23.573 1.00 47.78 281 ASP A N 1
ATOM 2330 C CA . ASP A 1 281 ? -3.692 -5.580 25.017 1.00 47.78 281 ASP A CA 1
ATOM 2331 C C . ASP A 1 281 ? -3.693 -4.255 25.803 1.00 47.78 281 ASP A C 1
ATOM 2333 O O . ASP A 1 281 ? -4.372 -4.149 26.824 1.00 47.78 281 ASP A O 1
ATOM 2337 N N . ALA A 1 282 ? -3.006 -3.221 25.295 1.00 47.38 282 ALA A N 1
ATOM 2338 C CA . ALA A 1 282 ? -3.106 -1.851 25.800 1.00 47.38 282 ALA A CA 1
ATOM 2339 C C . ALA A 1 282 ? -4.457 -1.199 25.454 1.00 47.38 282 ALA A C 1
ATOM 2341 O O . ALA A 1 282 ? -4.956 -0.375 26.210 1.00 47.38 282 ALA A O 1
ATOM 2342 N N . GLN A 1 283 ? -5.084 -1.590 24.342 1.00 47.94 283 GLN A N 1
ATOM 2343 C CA . GLN A 1 283 ? -6.248 -0.887 23.815 1.00 47.94 283 GLN A CA 1
ATOM 2344 C C . GLN A 1 283 ? -7.576 -1.284 24.450 1.00 47.94 283 GLN A C 1
ATOM 2346 O O . GLN A 1 283 ? -8.483 -0.453 24.487 1.00 47.94 283 GLN A O 1
ATOM 2351 N N . ILE A 1 284 ? -7.779 -2.547 24.849 1.00 47.44 284 ILE A N 1
ATOM 2352 C CA . ILE A 1 284 ? -9.145 -3.022 25.145 1.00 47.44 284 ILE A CA 1
ATOM 2353 C C . ILE A 1 284 ? -9.167 -4.179 26.142 1.00 47.44 284 ILE A C 1
ATOM 2355 O O . ILE A 1 284 ? -9.895 -5.157 25.979 1.00 47.44 284 ILE A O 1
ATOM 2359 N N . SER A 1 285 ? -8.429 -4.063 27.248 1.00 39.09 285 SER A N 1
ATOM 2360 C CA . SER A 1 285 ? -8.910 -4.719 28.461 1.00 39.09 285 SER A CA 1
ATOM 2361 C C . SER A 1 285 ? -10.018 -3.841 29.041 1.00 39.09 285 SER A C 1
ATOM 2363 O O . SER A 1 285 ? -9.795 -2.937 29.836 1.00 39.09 285 SER A O 1
ATOM 2365 N N . GLY A 1 286 ? -11.257 -4.124 28.641 1.00 41.81 286 GLY A N 1
ATOM 2366 C CA . GLY A 1 286 ? -12.434 -3.819 29.453 1.00 41.81 286 GLY A CA 1
ATOM 2367 C C . GLY A 1 286 ? -12.439 -4.658 30.734 1.00 41.81 286 GLY A C 1
ATOM 2368 O O . GLY A 1 286 ? -13.449 -5.269 31.061 1.00 41.81 286 GLY A O 1
ATOM 2369 N N . LYS A 1 287 ? -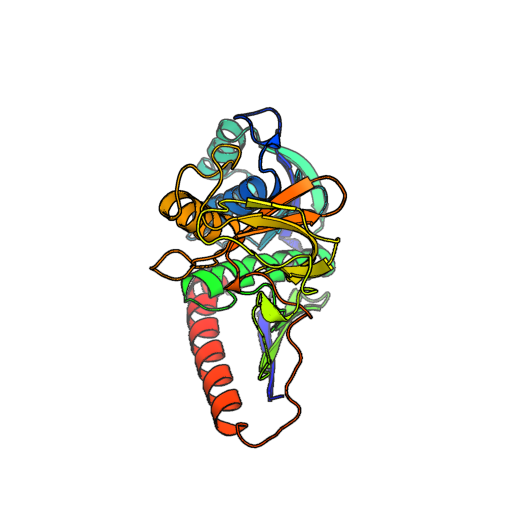11.301 -4.749 31.433 1.00 33.00 287 LYS A N 1
ATOM 2370 C CA . LYS A 1 287 ? -11.286 -5.143 32.832 1.00 33.00 287 LYS A CA 1
ATOM 2371 C C . LYS A 1 287 ? -11.598 -3.881 33.622 1.00 33.00 287 LYS A C 1
ATOM 2373 O O . LYS A 1 287 ? -10.703 -3.112 33.960 1.00 33.00 287 LYS A O 1
ATOM 2378 N N . SER A 1 288 ? -12.893 -3.663 33.834 1.00 31.59 288 SER A N 1
ATOM 2379 C CA . SER A 1 288 ? -13.348 -3.159 35.131 1.00 31.59 288 SER A CA 1
ATOM 2380 C C . SER A 1 288 ? -12.772 -4.026 36.246 1.00 31.59 288 SER A C 1
ATOM 2382 O O . SER A 1 288 ? -12.807 -5.267 36.051 1.00 31.59 288 SER A O 1
#

Organism: NCBI:txid2654633

Radius of gyration: 21.39 Å; Cα contacts (8 Å, |Δi|>4): 491; chains: 1; bounding box: 47×53×68 Å

Nearest PDB structures (foldseek):
  1nh8-assembly1_A  TM=5.293E-01  e=2.605E-01  Mycobacterium tuberculosis H37Rv
  3icl-assembly2_B  TM=5.134E-01  e=3.730E-01  Methylococcus capsulatus
  6njy-assembly1_B  TM=3.061E-01  e=3.309E-01  Mahella australiensis 50-1 BON
  4x4p-assembly5_C  TM=4.348E-01  e=2.529E+00  Archaeoglobus fulgidus DSM 4304
  4x4p-assembly6_E  TM=2.755E-01  e=1.234E+00  Archaeoglobus fulgidus DSM 4304

pLDDT: mean 85.91, std 11.21, range [31.59, 97.81]

Mean predicted aligned error: 8.09 Å

Secondary structure (DSSP, 8-state):
-EEEEEEEEE--GGGEEEEEEEE-SSGGGGGGSHHHHHHHHHHHHHHHTTTTT--EEEE-TTSSEEEEEEEGGGGG-HHHHHHHHHTTEEEEEEEE--HHHHHHHHHHHHHHHHHHTT---S----EEEEE-TTSEEEEEEEE--EE-----GGGS-TTTS--STT--EEEEEEEEEEETTTTEEEEEEEEESS--TTSS-SSHHHHHHHHHHHH-----SSPPS-EEEEEETTEEEEEEGGGEESS--EE---GGGHHHHHHHHHHHHHHHHHHHHHHTTTT-----

Sequence (288 aa):
MASQILSILQLNIPNLKSVYLQVDMNFDNRSAAPFAITHKLCRDILKIFEDANGCLIAPDDDLSSIHLIINEQMMCEKDFQEFLNVQRIFVKFTTKCDSLAIDKCLRYTFFYWMEERGWCKMNFSAFEPHCVSSGEVFMKFSAELVKAYPFEEWLLDHIDRFRDDREVSKRISARWVTCLPNLGKGRIVKMYRQIPESSPFQNYTQMKSYWKNTYGYILPANPPDTYYDVVFQDKTMLYPFFCVLPTPPQPIPYKKDTDRLANALQEFLKDFRQITRRTLDAQISGKS

InterPro domains:
  IPR031643 Domain of unknown function DUF4708 [PF15813] (160-252)
  IPR031643 Domain of unknown function DUF4708 [PTHR28495] (132-276)